Protein AF-A0A443NY91-F1 (afdb_monomer_lite)

Foldseek 3Di:
DVVVVVVVVVVVVLCVVQVPVLVVLVVVLVVLVVVLVVLVVVLVVLVVCLVDLVSLQVVPVVVVVVVVVVVVVVVVPPPPDDDDDDDDDDDDDDDDPPPPPPPVPPDPDPSVVVSVVSVVVSVVSVVVSVVSVVVSVVSVVVSVVSVVVSVVVVVVVVVVVVVVVVVVVVVVVVVVVVVVVPPPDPDCVVVPDPPPVVVVVVVPDDDDDDDDDDDDDDDDDDDDVVPPVVVVVVVVVPDDDDDDD

Organism: NCBI:txid337451

Radius of gyration: 59.39 Å; chains: 1; bounding box: 150×58×152 Å

Secondary structure (DSSP, 8-state):
--HHHHHHHHHHHHHHHHHHHHHHHHHHHHHHHHHHHHHHHHHHHHHHHHH-HHHHHHT-HHHHHHHHHHHHHTTSSS----------------S-TT-SSS--TT----HHHHHHHHHHHHHHHHHHHHHHHHHHHHHHHHHHHHHHHHHHHHHHHHHHHHHHHHHHHHHHHHHHHHHHHHS----GGGSS-TTTHHHHHHHT-PPP---------------SSHHHHHHHHHHSSS-------

Structure (mmCIF, N/CA/C/O backbone):
data_AF-A0A443NY91-F1
#
_entry.id   AF-A0A443NY91-F1
#
loop_
_atom_site.group_PDB
_atom_site.id
_atom_site.type_symbol
_atom_site.label_atom_id
_atom_site.label_alt_id
_atom_site.label_comp_id
_atom_site.label_asym_id
_atom_site.label_entity_id
_atom_site.label_seq_id
_atom_site.pdbx_PDB_ins_code
_atom_site.Cartn_x
_atom_site.Cartn_y
_atom_site.Cartn_z
_atom_site.occupancy
_atom_site.B_iso_or_equiv
_atom_site.auth_seq_id
_atom_site.auth_comp_id
_atom_site.auth_asym_id
_atom_site.auth_atom_id
_atom_site.pdbx_PDB_model_num
ATOM 1 N N . MET A 1 1 ? 21.504 -18.333 -32.142 1.00 53.34 1 MET A N 1
ATOM 2 C CA . MET A 1 1 ? 21.422 -19.423 -31.142 1.00 53.34 1 MET A CA 1
ATOM 3 C C . MET A 1 1 ? 21.794 -18.912 -29.752 1.00 53.34 1 MET A C 1
ATOM 5 O O . MET A 1 1 ? 20.983 -19.121 -28.871 1.00 53.34 1 MET A O 1
ATOM 9 N N . LEU A 1 2 ? 22.877 -18.135 -29.569 1.00 52.06 2 LEU A N 1
ATOM 10 C CA . LEU A 1 2 ? 23.177 -17.498 -28.270 1.00 52.06 2 LEU A CA 1
ATOM 11 C C . LEU A 1 2 ? 22.168 -16.417 -27.831 1.00 52.06 2 LEU A C 1
ATOM 13 O O . LEU A 1 2 ? 21.827 -16.365 -26.659 1.00 52.06 2 LEU A O 1
ATOM 17 N N . GLU A 1 3 ? 21.651 -15.581 -28.739 1.00 57.94 3 GLU A N 1
ATOM 18 C CA . GLU A 1 3 ? 20.703 -14.509 -28.365 1.00 57.94 3 GLU A CA 1
ATOM 19 C C . GLU A 1 3 ? 19.427 -15.042 -27.698 1.00 57.94 3 GLU A C 1
ATOM 21 O O . GLU A 1 3 ? 18.981 -14.499 -26.695 1.00 57.94 3 GLU A O 1
ATOM 26 N N . LYS A 1 4 ? 18.871 -16.157 -28.193 1.00 62.31 4 LYS A N 1
ATOM 27 C CA . LYS A 1 4 ? 17.652 -16.762 -27.628 1.00 62.31 4 LYS A CA 1
ATOM 28 C C . LYS A 1 4 ? 17.835 -17.335 -26.219 1.00 62.31 4 LYS A C 1
ATOM 30 O O . LYS A 1 4 ? 16.835 -17.558 -25.551 1.00 62.31 4 LYS A O 1
ATOM 35 N N . GLU A 1 5 ? 19.070 -17.570 -25.789 1.00 61.75 5 GLU A N 1
ATOM 36 C CA . GLU A 1 5 ? 19.406 -18.132 -24.476 1.00 61.75 5 GLU A CA 1
ATOM 37 C C . GLU A 1 5 ? 19.977 -17.055 -23.533 1.00 61.75 5 GLU A C 1
ATOM 39 O O . GLU A 1 5 ? 19.765 -17.100 -22.325 1.00 61.75 5 GLU A O 1
ATOM 44 N N . ALA A 1 6 ? 20.611 -16.018 -24.091 1.00 66.88 6 ALA A N 1
ATOM 45 C CA . ALA A 1 6 ? 21.162 -14.893 -23.345 1.00 66.88 6 ALA A CA 1
ATOM 46 C C . ALA A 1 6 ? 20.083 -13.939 -22.810 1.00 66.88 6 ALA A C 1
ATOM 48 O O . ALA A 1 6 ? 20.155 -13.552 -21.648 1.00 66.88 6 ALA A O 1
ATOM 49 N N . TYR A 1 7 ? 19.071 -13.584 -23.614 1.00 66.69 7 TYR A N 1
ATOM 50 C CA . TYR A 1 7 ? 17.982 -12.705 -23.164 1.00 66.69 7 TYR A CA 1
ATOM 51 C C . TYR A 1 7 ? 17.184 -13.261 -21.970 1.00 66.69 7 TYR A C 1
ATOM 53 O O . TYR A 1 7 ? 17.024 -12.519 -21.002 1.00 66.69 7 TYR A O 1
ATOM 61 N N . PRO A 1 8 ? 16.738 -14.535 -21.956 1.00 77.00 8 PRO A N 1
ATOM 62 C CA . PRO A 1 8 ? 16.026 -15.075 -20.797 1.00 77.00 8 PRO A CA 1
ATOM 63 C C . PRO A 1 8 ? 16.921 -15.215 -19.558 1.00 77.00 8 PRO A C 1
ATOM 65 O O . PRO A 1 8 ? 16.453 -14.967 -18.453 1.00 77.00 8 PRO A O 1
ATOM 68 N N . ALA A 1 9 ? 18.211 -15.537 -19.712 1.00 68.38 9 ALA A N 1
ATOM 69 C CA . ALA A 1 9 ? 19.138 -15.610 -18.580 1.00 68.38 9 ALA A CA 1
ATOM 70 C C . ALA A 1 9 ? 19.422 -14.228 -17.957 1.00 68.38 9 ALA A C 1
ATOM 72 O O . ALA A 1 9 ? 19.545 -14.107 -16.736 1.00 68.38 9 ALA A O 1
ATOM 73 N N . LEU A 1 10 ? 19.504 -13.177 -18.785 1.00 65.19 10 LEU A N 1
ATOM 74 C CA . LEU A 1 10 ? 19.662 -11.797 -18.321 1.00 65.19 10 LEU A CA 1
ATOM 75 C C . LEU A 1 10 ? 18.406 -11.309 -17.592 1.00 65.19 10 LEU A C 1
ATOM 77 O O . LEU A 1 10 ? 18.517 -10.677 -16.544 1.00 65.19 10 LEU A O 1
ATOM 81 N N . ASP A 1 11 ? 17.227 -11.635 -18.117 1.00 68.69 11 ASP A N 1
ATOM 82 C CA . ASP A 1 11 ? 15.935 -11.261 -17.535 1.00 68.69 11 ASP A CA 1
ATOM 83 C C . ASP A 1 11 ? 15.674 -11.995 -16.204 1.00 68.69 11 ASP A C 1
ATOM 85 O O . ASP A 1 11 ? 15.271 -11.407 -15.197 1.00 68.69 11 ASP A O 1
ATOM 89 N N . GLU A 1 12 ? 16.035 -13.278 -16.133 1.00 67.25 12 GLU A N 1
ATOM 90 C CA . GLU A 1 12 ? 15.947 -14.084 -14.915 1.00 67.25 12 GLU A CA 1
ATOM 91 C C . GLU A 1 12 ? 16.895 -13.579 -13.813 1.00 67.25 12 GLU A C 1
ATOM 93 O O . GLU A 1 12 ? 16.504 -13.492 -12.648 1.00 67.25 12 GLU A O 1
ATOM 98 N N . LEU A 1 13 ? 18.126 -13.195 -14.160 1.00 60.72 13 LEU A N 1
ATOM 99 C CA . LEU A 1 13 ? 19.070 -12.619 -13.200 1.00 60.72 13 LEU A CA 1
ATOM 100 C C . LEU A 1 13 ? 18.617 -11.228 -12.725 1.00 60.72 13 LEU A C 1
ATOM 102 O O . LEU A 1 13 ? 18.715 -10.913 -11.537 1.00 60.72 13 LEU A O 1
ATOM 106 N N . THR A 1 14 ? 18.071 -10.427 -13.641 1.00 65.50 14 THR A N 1
ATOM 107 C CA . THR A 1 14 ? 17.569 -9.076 -13.358 1.00 65.50 14 THR A CA 1
ATOM 108 C C . THR A 1 14 ? 16.339 -9.108 -12.450 1.00 65.50 14 THR A C 1
ATOM 110 O O . THR A 1 14 ? 16.266 -8.340 -11.490 1.00 65.50 14 THR A O 1
ATOM 113 N N . SER A 1 15 ? 15.411 -10.042 -12.670 1.00 63.56 15 SER A N 1
ATOM 114 C CA . SER A 1 15 ? 14.243 -10.217 -11.795 1.00 63.56 15 SER A CA 1
ATOM 115 C C . SER A 1 15 ? 14.610 -10.801 -10.423 1.00 63.56 15 SER A C 1
ATOM 117 O O . SER A 1 15 ? 14.081 -10.366 -9.397 1.00 63.56 15 SER A O 1
ATOM 119 N N . LYS A 1 16 ? 15.565 -11.737 -10.344 1.00 60.16 16 LYS A N 1
ATOM 120 C CA . LYS A 1 16 ? 15.967 -12.360 -9.068 1.00 60.16 16 LYS A CA 1
ATOM 121 C C . LYS A 1 16 ? 16.708 -11.409 -8.128 1.00 60.16 16 LYS A C 1
ATOM 123 O O . LYS A 1 16 ? 16.574 -11.542 -6.914 1.00 60.16 16 LYS A O 1
ATOM 128 N N . ILE A 1 17 ? 17.472 -10.450 -8.655 1.00 62.12 17 ILE A N 1
ATOM 129 C CA . ILE A 1 17 ? 18.242 -9.505 -7.828 1.00 62.12 17 ILE A CA 1
ATOM 130 C C . ILE A 1 17 ? 17.339 -8.462 -7.146 1.00 62.12 17 ILE A C 1
ATOM 132 O O . ILE A 1 17 ? 17.667 -8.015 -6.046 1.00 62.12 17 ILE A O 1
ATOM 136 N N . SER A 1 18 ? 16.190 -8.101 -7.729 1.00 63.31 18 SER A N 1
ATOM 137 C CA . SER A 1 18 ? 15.330 -7.044 -7.169 1.00 63.31 18 SER A CA 1
ATOM 138 C C . SER A 1 18 ? 14.075 -7.520 -6.432 1.00 63.31 18 SER A C 1
ATOM 140 O O . SER A 1 18 ? 13.553 -6.798 -5.580 1.00 63.31 18 SER A O 1
ATOM 142 N N . THR A 1 19 ? 13.601 -8.738 -6.697 1.00 70.62 19 THR A N 1
ATOM 143 C CA . THR A 1 19 ? 12.345 -9.256 -6.124 1.00 70.62 19 THR A CA 1
ATOM 144 C C . THR A 1 19 ? 12.427 -9.548 -4.629 1.00 70.62 19 THR A C 1
ATOM 146 O O . THR A 1 19 ? 11.417 -9.454 -3.948 1.00 70.62 19 THR A O 1
ATOM 149 N N . LEU A 1 20 ? 13.603 -9.847 -4.070 1.00 74.38 20 LEU A N 1
ATOM 150 C CA . LEU A 1 20 ? 13.717 -10.256 -2.663 1.00 74.38 20 LEU A CA 1
ATOM 151 C C . LEU A 1 20 ? 13.379 -9.130 -1.672 1.00 74.38 20 LEU A C 1
ATOM 153 O O . LEU A 1 20 ? 12.696 -9.363 -0.675 1.00 74.38 20 LEU A O 1
ATOM 157 N N . ASN A 1 21 ? 13.851 -7.907 -1.929 1.00 75.00 21 ASN A N 1
ATOM 158 C CA . ASN A 1 21 ? 13.539 -6.760 -1.071 1.00 75.00 21 ASN A CA 1
ATOM 159 C C . ASN A 1 21 ? 12.102 -6.280 -1.289 1.00 75.00 21 ASN A C 1
ATOM 161 O O . ASN A 1 21 ? 11.422 -5.953 -0.319 1.00 75.00 21 ASN A O 1
ATOM 165 N N . LEU A 1 22 ? 11.622 -6.318 -2.534 1.00 79.69 22 LEU A N 1
ATOM 166 C CA . LEU A 1 22 ? 10.236 -6.002 -2.865 1.00 79.69 22 LEU A CA 1
ATOM 167 C C . LEU A 1 22 ? 9.261 -6.985 -2.202 1.00 79.69 22 LEU A C 1
ATOM 169 O O . LEU A 1 22 ? 8.262 -6.571 -1.624 1.00 79.69 22 LEU A O 1
ATOM 173 N N . GLU A 1 23 ? 9.584 -8.277 -2.201 1.00 84.94 23 GLU A N 1
ATOM 174 C CA . GLU A 1 23 ? 8.783 -9.312 -1.548 1.00 84.94 23 GLU A CA 1
ATOM 175 C C . GLU A 1 23 ? 8.722 -9.096 -0.034 1.00 84.94 23 GLU A C 1
ATOM 177 O O . GLU A 1 23 ? 7.653 -9.175 0.568 1.00 84.94 23 GLU A O 1
ATOM 182 N N . ARG A 1 24 ? 9.847 -8.729 0.594 1.00 84.12 24 ARG A N 1
ATOM 183 C CA . ARG A 1 24 ? 9.865 -8.355 2.018 1.00 84.12 24 ARG A CA 1
ATOM 184 C C . ARG A 1 24 ? 8.966 -7.153 2.303 1.00 84.12 24 ARG A C 1
ATOM 186 O O . ARG A 1 24 ? 8.218 -7.187 3.278 1.00 84.12 24 ARG A O 1
ATOM 193 N N . VAL A 1 25 ? 9.011 -6.116 1.465 1.00 86.50 25 VAL A N 1
ATOM 194 C CA . VAL A 1 25 ? 8.156 -4.924 1.605 1.00 86.50 25 VAL A CA 1
AT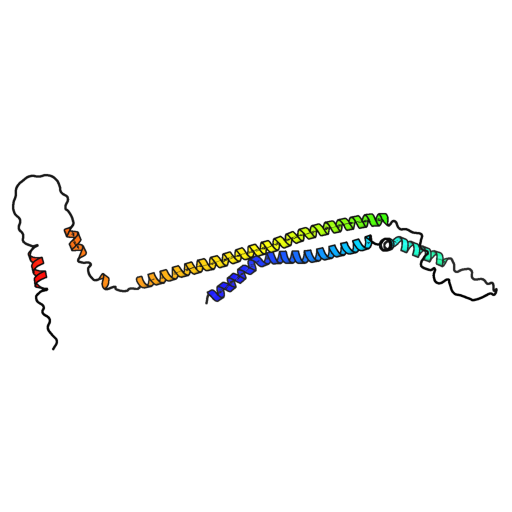OM 195 C C . VAL A 1 25 ? 6.680 -5.290 1.434 1.00 86.50 25 VAL A C 1
ATOM 197 O O . VAL A 1 25 ? 5.865 -4.936 2.285 1.00 86.50 25 VAL A O 1
ATOM 200 N N . ARG A 1 26 ? 6.333 -6.098 0.427 1.00 88.19 26 ARG A N 1
ATOM 201 C CA . ARG A 1 26 ? 4.965 -6.602 0.215 1.00 88.19 26 ARG A CA 1
ATOM 202 C C . ARG A 1 26 ? 4.466 -7.463 1.370 1.00 88.19 26 ARG A C 1
ATOM 204 O O . ARG A 1 26 ? 3.317 -7.327 1.794 1.00 88.19 26 ARG A O 1
ATOM 211 N N . GLN A 1 27 ? 5.326 -8.306 1.935 1.00 91.62 27 GLN A N 1
ATOM 212 C CA . GLN A 1 27 ? 4.993 -9.102 3.112 1.00 91.62 27 GLN A CA 1
ATOM 213 C C . GLN A 1 27 ? 4.728 -8.209 4.333 1.00 91.62 27 GLN A C 1
ATOM 215 O O . GLN A 1 27 ? 3.770 -8.442 5.075 1.00 91.62 27 GLN A O 1
ATOM 220 N N . ILE A 1 28 ? 5.543 -7.170 4.541 1.00 90.69 28 ILE A N 1
ATOM 221 C CA . ILE A 1 28 ? 5.332 -6.176 5.602 1.00 90.69 28 ILE A CA 1
ATOM 222 C C . ILE A 1 28 ? 4.009 -5.435 5.382 1.00 90.69 28 ILE A C 1
ATOM 224 O O . ILE A 1 28 ? 3.212 -5.356 6.314 1.00 90.69 28 ILE A O 1
ATOM 228 N N . LYS A 1 29 ? 3.730 -4.978 4.157 1.00 91.69 29 LYS A N 1
ATOM 229 C CA . LYS A 1 29 ? 2.475 -4.316 3.770 1.00 91.69 29 LYS A CA 1
ATOM 230 C C . LYS A 1 29 ? 1.252 -5.180 4.066 1.00 91.69 29 LYS A C 1
ATOM 232 O O . LYS A 1 29 ? 0.329 -4.729 4.737 1.00 91.69 29 LYS A O 1
ATOM 237 N N . SER A 1 30 ? 1.262 -6.445 3.647 1.00 93.38 30 SER A N 1
ATOM 238 C CA . SER A 1 30 ? 0.164 -7.388 3.907 1.00 93.38 30 SER A CA 1
ATOM 239 C C . SER A 1 30 ? -0.094 -7.576 5.410 1.00 93.38 30 SER A C 1
ATOM 241 O O . SER A 1 30 ? -1.236 -7.499 5.883 1.00 93.38 30 SER A O 1
ATOM 243 N N . ARG A 1 31 ? 0.979 -7.743 6.195 1.00 94.56 31 ARG A N 1
ATOM 244 C CA . ARG A 1 31 ? 0.885 -7.838 7.659 1.00 94.56 31 ARG A CA 1
ATOM 245 C C . ARG A 1 31 ? 0.349 -6.548 8.275 1.00 94.56 31 ARG A C 1
ATOM 247 O O . ARG A 1 31 ? -0.482 -6.617 9.177 1.00 94.56 31 ARG A O 1
ATOM 254 N N . LEU A 1 32 ? 0.795 -5.396 7.786 1.00 93.31 32 LEU A N 1
ATOM 255 C CA . LEU A 1 32 ? 0.366 -4.087 8.261 1.00 93.31 32 LEU A CA 1
ATOM 256 C C . LEU A 1 32 ? -1.122 -3.845 7.994 1.00 93.31 32 LEU A C 1
ATOM 258 O O . LEU A 1 32 ? -1.833 -3.437 8.906 1.00 93.31 32 LEU A O 1
ATOM 262 N N . VAL A 1 33 ? -1.612 -4.178 6.797 1.00 93.44 33 VAL A N 1
ATOM 263 C CA . VAL A 1 33 ? -3.042 -4.107 6.451 1.00 93.44 33 VAL A CA 1
ATOM 264 C C . VAL A 1 33 ? -3.870 -4.996 7.378 1.00 93.44 33 VAL A C 1
ATOM 266 O O . VAL A 1 33 ? -4.883 -4.555 7.918 1.00 93.44 33 VAL A O 1
ATOM 269 N N . THR A 1 34 ? -3.407 -6.222 7.632 1.00 95.62 34 THR A N 1
ATOM 270 C CA . THR A 1 34 ? -4.090 -7.151 8.546 1.00 95.62 34 THR A CA 1
ATOM 271 C C . THR A 1 34 ? -4.164 -6.592 9.969 1.00 95.62 34 THR A C 1
ATOM 273 O O . THR A 1 34 ? -5.215 -6.642 10.606 1.00 95.62 34 THR A O 1
ATOM 276 N N . ILE A 1 35 ? -3.055 -6.055 10.486 1.00 94.31 35 ILE A N 1
ATOM 277 C CA . ILE A 1 35 ? -3.006 -5.470 11.832 1.00 94.31 35 ILE A CA 1
ATOM 278 C C . ILE A 1 35 ? -3.877 -4.214 11.903 1.00 94.31 35 ILE A C 1
ATOM 280 O O . ILE A 1 35 ? -4.667 -4.096 12.832 1.00 94.31 35 ILE A O 1
ATOM 284 N N . SER A 1 36 ? -3.793 -3.318 10.917 1.00 93.25 36 SER A N 1
ATOM 285 C CA . SER A 1 36 ? -4.600 -2.096 10.868 1.00 93.25 36 SER A CA 1
ATOM 286 C C . SER A 1 36 ? -6.091 -2.412 10.862 1.00 93.25 36 SER A C 1
ATOM 288 O O . SER A 1 36 ? -6.829 -1.805 11.627 1.00 93.25 36 SER A O 1
ATOM 290 N N . GLY A 1 37 ? -6.531 -3.409 10.085 1.00 94.50 37 GLY A N 1
ATOM 291 C CA . GLY A 1 37 ? -7.935 -3.829 10.075 1.00 94.50 37 GLY A CA 1
ATOM 292 C C . GLY A 1 37 ? -8.396 -4.397 11.420 1.00 94.50 37 GLY A C 1
ATOM 293 O O . GLY A 1 37 ? -9.496 -4.104 11.875 1.00 94.50 37 GLY A O 1
ATOM 294 N N . ARG A 1 38 ? -7.537 -5.159 12.110 1.00 96.12 38 ARG A N 1
ATOM 295 C CA . ARG A 1 38 ? -7.837 -5.660 13.462 1.00 96.12 38 ARG A CA 1
ATOM 296 C C . ARG A 1 38 ? -7.915 -4.536 14.494 1.00 96.12 38 ARG A C 1
ATOM 298 O O . ARG A 1 38 ? -8.808 -4.562 15.328 1.00 96.12 38 ARG A O 1
ATOM 305 N N . VAL A 1 39 ? -6.999 -3.570 14.440 1.00 95.69 39 VAL A N 1
ATOM 306 C CA . VAL A 1 39 ? -6.994 -2.400 15.336 1.00 95.69 39 VAL A CA 1
ATOM 307 C C . VAL A 1 39 ? -8.209 -1.515 15.076 1.00 95.69 39 VAL A C 1
ATOM 309 O O . VAL A 1 39 ? -8.812 -1.033 16.025 1.00 95.69 39 VAL A O 1
ATOM 312 N N . GLN A 1 40 ? -8.605 -1.353 13.814 1.00 95.12 40 GLN A N 1
ATOM 313 C CA . GLN A 1 40 ? -9.815 -0.626 13.448 1.00 95.12 40 GLN A CA 1
ATOM 314 C C . GLN A 1 40 ? -11.061 -1.307 14.007 1.00 95.12 40 GLN A C 1
ATOM 316 O O . GLN A 1 40 ? -11.838 -0.647 14.677 1.00 95.12 40 GLN A O 1
ATOM 321 N N . LYS A 1 41 ? -11.174 -2.635 13.875 1.00 96.25 41 LYS A N 1
ATOM 322 C CA . LYS A 1 41 ? -12.266 -3.372 14.515 1.00 96.25 41 LYS A CA 1
ATOM 323 C C . LYS A 1 41 ? -12.287 -3.169 16.033 1.00 96.25 41 LYS A C 1
ATOM 325 O O . LYS A 1 41 ? -13.341 -2.930 16.590 1.00 96.25 41 LYS A O 1
ATOM 330 N N . VAL A 1 42 ? -11.135 -3.234 16.707 1.00 95.81 42 VAL A N 1
ATOM 331 C CA . VAL A 1 42 ? -11.064 -2.959 18.156 1.00 95.81 42 VAL A CA 1
ATOM 332 C C . VAL A 1 42 ? -11.534 -1.539 18.479 1.00 95.81 42 VAL A C 1
ATOM 334 O O . VAL A 1 42 ? -12.212 -1.351 19.480 1.00 95.81 42 VAL A O 1
ATOM 337 N N . ARG A 1 43 ? -11.201 -0.553 17.636 1.00 95.44 43 ARG A N 1
ATOM 338 C CA . ARG A 1 43 ? -11.690 0.822 17.784 1.00 95.44 43 ARG A CA 1
ATOM 339 C C . ARG A 1 43 ? -13.210 0.890 17.658 1.00 95.44 43 ARG A C 1
ATOM 341 O O . ARG A 1 43 ? -13.829 1.514 18.500 1.00 95.44 43 ARG A O 1
ATOM 348 N N . ASP A 1 44 ? -13.774 0.249 16.638 1.00 95.44 44 ASP A N 1
ATOM 349 C CA . ASP A 1 44 ? -15.211 0.279 16.354 1.00 95.44 44 ASP A CA 1
ATOM 350 C C . ASP A 1 44 ? -16.020 -0.409 17.476 1.00 95.44 44 ASP A C 1
ATOM 352 O O . ASP A 1 44 ? -17.074 0.076 17.867 1.00 95.44 44 ASP A O 1
ATOM 356 N N . GLU A 1 45 ? -15.509 -1.508 18.045 1.00 94.94 45 GLU A N 1
ATOM 357 C CA . GLU A 1 45 ? -16.139 -2.180 19.197 1.00 94.94 45 GLU A CA 1
ATOM 358 C C . GLU A 1 45 ? -16.029 -1.331 20.478 1.00 94.94 45 GLU A C 1
ATOM 360 O O . GLU A 1 45 ? -16.969 -1.282 21.263 1.00 94.94 45 GLU A O 1
ATOM 365 N N . LEU A 1 46 ? -14.901 -0.638 20.696 1.00 93.31 46 LEU A N 1
ATOM 366 C CA . LEU A 1 46 ? -14.757 0.306 21.814 1.00 93.31 46 LEU A CA 1
ATOM 367 C C . LEU A 1 46 ? -15.695 1.510 21.665 1.00 93.31 46 LEU A C 1
ATOM 369 O O . LEU A 1 46 ? -16.274 1.929 22.655 1.00 93.31 46 LEU A O 1
ATOM 373 N N . GLU A 1 47 ? -15.849 2.040 20.449 1.00 94.00 47 GLU A N 1
ATOM 374 C CA . GLU A 1 47 ? -16.792 3.120 20.121 1.00 94.00 47 GLU A CA 1
ATOM 375 C C . GLU A 1 47 ? -18.225 2.692 20.452 1.00 94.00 47 GLU A C 1
ATOM 377 O O . GLU A 1 47 ? -18.933 3.394 21.163 1.00 94.00 47 GLU A O 1
ATOM 382 N N . HIS A 1 48 ? -18.609 1.481 20.037 1.00 92.69 48 HIS A N 1
ATOM 383 C CA . HIS A 1 48 ? -19.936 0.946 20.321 1.00 92.69 48 HIS A CA 1
ATOM 384 C C . HIS A 1 48 ? -20.211 0.778 21.822 1.00 92.69 48 HIS A C 1
ATOM 386 O O . HIS A 1 48 ? -21.297 1.123 22.274 1.00 92.69 48 HIS A O 1
ATOM 392 N N . LEU A 1 49 ? -19.228 0.288 22.587 1.00 91.12 49 LEU A N 1
ATOM 393 C CA . LEU A 1 49 ? -19.342 0.146 24.043 1.00 91.12 49 LEU A CA 1
ATOM 394 C C . LEU A 1 49 ? -19.405 1.493 24.773 1.00 91.12 49 LEU A C 1
ATOM 396 O O . LEU A 1 49 ? -19.985 1.557 25.850 1.00 91.12 49 LEU A O 1
ATOM 400 N N . LEU A 1 50 ? -18.778 2.538 24.226 1.00 90.75 50 LEU A N 1
ATOM 401 C CA . LEU A 1 50 ? -18.778 3.879 24.816 1.00 90.75 50 LEU A CA 1
ATOM 402 C C . LEU A 1 50 ? -20.089 4.637 24.526 1.00 90.75 50 LEU A C 1
ATOM 404 O O . LEU A 1 50 ? -20.466 5.508 25.302 1.00 90.75 50 LEU A O 1
ATOM 408 N N . ASP A 1 51 ? -20.798 4.286 23.448 1.00 91.88 51 ASP A N 1
ATOM 409 C CA . ASP A 1 51 ? -22.073 4.905 23.053 1.00 91.88 51 ASP A CA 1
ATOM 410 C C . ASP A 1 51 ? -23.291 4.441 23.891 1.00 91.88 51 ASP A C 1
ATOM 412 O O . ASP A 1 51 ? -24.306 5.146 23.911 1.00 91.88 51 ASP A O 1
ATOM 416 N N . ASP A 1 52 ? -23.233 3.274 24.555 1.00 90.75 52 ASP A N 1
ATOM 417 C CA . ASP A 1 52 ? -24.361 2.697 25.312 1.00 90.75 52 ASP A CA 1
ATOM 418 C C . ASP A 1 52 ? -24.040 2.458 26.804 1.00 90.75 52 ASP A C 1
ATOM 420 O O . ASP A 1 52 ? -23.365 1.502 27.195 1.00 90.75 52 ASP A O 1
ATOM 424 N N . ASP A 1 53 ? -24.618 3.301 27.667 1.00 86.81 53 ASP A N 1
ATOM 425 C CA . ASP A 1 53 ? -24.539 3.185 29.130 1.00 86.81 53 ASP A CA 1
ATOM 426 C C . ASP A 1 53 ? -25.054 1.835 29.668 1.00 86.81 53 ASP A C 1
ATOM 428 O O . ASP A 1 53 ? -24.632 1.395 30.744 1.00 86.81 53 ASP A O 1
ATOM 432 N N . MET A 1 54 ? -25.980 1.175 28.960 1.00 85.88 54 MET A N 1
ATOM 433 C CA . MET A 1 54 ? -26.491 -0.143 29.341 1.00 85.88 54 MET A CA 1
ATOM 434 C C . MET A 1 54 ? -25.410 -1.211 29.171 1.00 85.88 54 MET A C 1
ATOM 436 O O . MET A 1 54 ? -25.155 -1.966 30.111 1.00 85.88 54 MET A O 1
ATOM 440 N N . ASP A 1 55 ? -24.726 -1.226 28.024 1.00 87.75 55 ASP A N 1
ATOM 441 C CA . ASP A 1 55 ? -23.615 -2.146 27.757 1.00 87.75 55 ASP A CA 1
ATOM 442 C C . ASP A 1 55 ? -22.458 -1.904 28.741 1.00 87.75 55 ASP A C 1
ATOM 444 O O . ASP A 1 55 ? -21.829 -2.852 29.228 1.00 87.75 55 ASP A O 1
ATOM 448 N N . MET A 1 56 ? -22.227 -0.643 29.132 1.00 88.25 56 MET A N 1
ATOM 449 C CA . MET A 1 56 ? -21.275 -0.307 30.194 1.00 88.25 56 MET A CA 1
ATOM 450 C C . MET A 1 56 ? -21.686 -0.860 31.563 1.00 88.25 56 MET A C 1
ATOM 452 O O . MET A 1 56 ? -20.849 -1.387 32.302 1.00 88.25 56 MET A O 1
ATOM 456 N N . ALA A 1 57 ? -22.971 -0.781 31.911 1.00 84.25 57 ALA A N 1
ATOM 457 C CA . ALA A 1 57 ? -23.484 -1.312 33.170 1.00 84.25 57 ALA A CA 1
ATOM 458 C C . ALA A 1 57 ? -23.410 -2.849 33.233 1.00 84.25 57 ALA A C 1
ATOM 460 O O . ALA A 1 57 ? -23.152 -3.411 34.302 1.00 84.25 57 ALA A O 1
ATOM 461 N N . GLU A 1 58 ? -23.578 -3.542 32.104 1.00 85.00 58 GLU A N 1
ATOM 462 C CA . GLU A 1 58 ? -23.502 -5.006 32.039 1.00 85.00 58 GLU A CA 1
ATOM 463 C C . GLU A 1 58 ? -22.104 -5.570 32.350 1.00 85.00 58 GLU A C 1
ATOM 465 O O . GLU A 1 58 ? -21.993 -6.715 32.807 1.00 85.00 58 GLU A O 1
ATOM 470 N N . MET A 1 59 ? -21.039 -4.772 32.195 1.00 82.12 59 MET A N 1
ATOM 471 C CA . MET A 1 59 ? -19.665 -5.172 32.531 1.00 82.12 59 MET A CA 1
ATOM 472 C C . MET A 1 59 ? -19.402 -5.316 34.042 1.00 82.12 59 MET A C 1
ATOM 474 O O . MET A 1 59 ? -18.407 -5.941 34.426 1.00 82.12 59 MET A O 1
ATOM 478 N N . TYR A 1 60 ? -20.287 -4.821 34.918 1.00 82.38 60 TYR A N 1
ATOM 479 C CA . TYR A 1 60 ? -20.170 -4.944 36.381 1.00 82.38 60 TYR A CA 1
ATOM 480 C C . TYR A 1 60 ? -20.579 -6.338 36.887 1.00 82.38 60 TYR A C 1
ATOM 482 O O . TYR A 1 60 ? -21.519 -6.539 37.658 1.00 82.38 60 TYR A O 1
ATOM 490 N N . LEU A 1 61 ? -19.821 -7.340 36.444 1.00 84.31 61 LEU A N 1
ATOM 491 C CA . LEU A 1 61 ? -20.053 -8.759 36.712 1.00 84.31 61 LEU A CA 1
ATOM 492 C C . LEU A 1 61 ? -19.864 -9.127 38.188 1.00 84.31 61 LEU A C 1
ATOM 494 O O . LEU A 1 61 ? -20.592 -9.978 38.692 1.00 84.31 61 LEU A O 1
ATOM 498 N N . THR A 1 62 ? -18.905 -8.501 38.879 1.00 85.06 62 THR A N 1
ATOM 499 C CA . THR A 1 62 ? -18.623 -8.764 40.302 1.00 85.06 62 THR A CA 1
ATOM 500 C C . THR A 1 62 ? -19.823 -8.418 41.177 1.00 85.06 62 THR A C 1
ATOM 502 O O . THR A 1 62 ? -20.217 -9.228 42.014 1.00 85.06 62 THR A O 1
ATOM 505 N N . ASP A 1 63 ? -20.445 -7.263 40.939 1.00 80.88 63 ASP A N 1
ATOM 506 C CA . ASP A 1 63 ? -21.615 -6.811 41.696 1.00 80.88 63 ASP A CA 1
ATOM 507 C C . ASP A 1 63 ? -22.842 -7.681 41.382 1.00 80.88 63 ASP A C 1
ATOM 509 O O . ASP A 1 63 ? -23.594 -8.059 42.282 1.00 80.88 63 ASP A O 1
ATOM 513 N N . LYS A 1 64 ? -22.991 -8.099 40.117 1.00 82.38 64 LYS A N 1
ATOM 514 C CA . LYS A 1 64 ? -24.042 -9.032 39.681 1.00 82.38 64 LYS A CA 1
ATOM 515 C C . LYS A 1 64 ? -23.894 -10.421 40.315 1.00 82.38 64 LYS A C 1
ATOM 517 O O . LYS A 1 64 ? -24.888 -11.031 40.702 1.00 82.38 64 LYS A O 1
ATOM 522 N N . LEU A 1 65 ? -22.663 -10.918 40.454 1.00 81.44 65 LEU A N 1
ATOM 523 C CA . LEU A 1 65 ? -22.355 -12.175 41.147 1.00 81.44 65 LEU A CA 1
ATOM 524 C C . LEU A 1 65 ? -22.589 -12.071 42.657 1.00 81.44 65 LEU A C 1
ATOM 526 O O . LEU A 1 65 ? -23.119 -13.007 43.253 1.00 81.44 65 LEU A O 1
ATOM 530 N N . ALA A 1 66 ? -22.218 -10.945 43.269 1.00 81.38 66 ALA A N 1
ATOM 531 C CA . ALA A 1 66 ? -22.447 -10.698 44.689 1.00 81.38 66 ALA A CA 1
ATOM 532 C C . ALA A 1 66 ? -23.949 -10.679 45.021 1.00 81.38 66 ALA A C 1
ATOM 534 O O . ALA A 1 66 ? -24.369 -11.344 45.967 1.00 81.38 66 ALA A O 1
ATOM 535 N N . GLN A 1 67 ? -24.765 -10.021 44.189 1.00 74.12 67 GLN A N 1
ATOM 536 C CA . GLN A 1 67 ? -26.227 -10.037 44.323 1.00 74.12 67 GLN A CA 1
ATOM 537 C C . GLN A 1 67 ? -26.813 -11.443 44.191 1.00 74.12 67 GLN A C 1
ATOM 539 O O . GLN A 1 67 ? -27.626 -11.847 45.018 1.00 74.12 67 GLN A O 1
ATOM 544 N N . GLN A 1 68 ? -26.374 -12.218 43.196 1.00 78.50 68 GLN A N 1
ATOM 545 C CA . GLN A 1 68 ? -26.843 -13.597 43.041 1.00 78.50 68 GLN A CA 1
ATOM 546 C C . GLN A 1 68 ? -26.504 -14.462 44.260 1.00 78.50 68 GLN A C 1
ATOM 548 O O . GLN A 1 68 ? -27.310 -15.300 44.659 1.00 78.50 68 GLN A O 1
ATOM 553 N N . LEU A 1 69 ? -25.341 -14.256 44.882 1.00 75.50 69 LEU A N 1
ATOM 554 C CA . LEU A 1 69 ? -24.941 -15.006 46.070 1.00 75.50 69 LEU A CA 1
ATOM 555 C C . LEU A 1 69 ? -25.807 -14.652 47.296 1.00 75.50 69 LEU A C 1
ATOM 557 O O . LEU A 1 69 ? -26.230 -15.557 48.016 1.00 75.50 69 LEU A O 1
ATOM 561 N N . GLU A 1 70 ? -26.129 -13.372 47.504 1.00 72.00 70 GLU A N 1
ATOM 562 C CA . GLU A 1 70 ? -27.035 -12.919 48.576 1.00 72.00 70 GLU A CA 1
ATOM 563 C C . GLU A 1 70 ? -28.489 -13.377 48.365 1.00 72.00 70 GLU A C 1
ATOM 565 O O . GLU A 1 70 ? -29.174 -13.762 49.317 1.00 72.00 70 GLU A O 1
ATOM 570 N N . GLU A 1 71 ? -28.965 -13.416 47.120 1.00 65.69 71 GLU A N 1
ATOM 571 C CA . GLU A 1 71 ? -30.288 -13.957 46.782 1.00 65.69 71 GLU A CA 1
ATOM 572 C C . GLU A 1 71 ? -30.368 -15.479 46.983 1.00 65.69 71 GLU A C 1
ATOM 574 O O . GLU A 1 71 ? -31.431 -16.001 47.320 1.00 65.69 71 GLU A O 1
ATOM 579 N N . THR A 1 72 ? -29.261 -16.212 46.813 1.00 63.44 72 THR A N 1
ATOM 580 C CA . THR A 1 72 ? -29.226 -17.658 47.098 1.00 63.44 72 THR A CA 1
ATOM 581 C C . THR A 1 72 ? -29.160 -17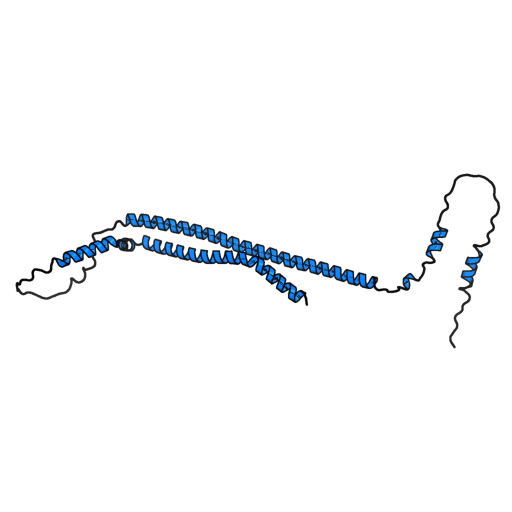.969 48.591 1.00 63.44 72 THR A C 1
ATOM 583 O O . THR A 1 72 ? -29.834 -18.895 49.032 1.00 63.44 72 THR A O 1
ATOM 586 N N . SER A 1 73 ? -28.428 -17.182 49.389 1.00 58.28 73 SER A N 1
ATOM 587 C CA . SER A 1 73 ? -28.311 -17.414 50.837 1.00 58.28 73 SER A CA 1
ATOM 588 C C . SER A 1 73 ? -29.576 -17.028 51.609 1.00 58.28 73 SER A C 1
ATOM 590 O O . SER A 1 73 ? -29.948 -17.703 52.564 1.00 58.28 73 SER A O 1
ATOM 592 N N . SER A 1 74 ? -30.288 -15.987 51.168 1.00 54.50 74 SER A N 1
ATOM 593 C CA . SER A 1 74 ? -31.566 -15.564 51.762 1.00 54.50 74 SER A CA 1
ATOM 594 C C . SER A 1 74 ? -32.739 -16.492 51.424 1.00 54.50 74 SER A C 1
ATOM 596 O O . SER A 1 74 ? -33.766 -16.473 52.104 1.00 54.50 74 SER A O 1
ATOM 598 N N . ARG A 1 75 ? -32.594 -17.337 50.398 1.00 53.94 75 ARG A N 1
ATOM 599 C CA . ARG A 1 75 ? -33.628 -18.275 49.951 1.00 53.94 75 ARG A CA 1
ATOM 600 C C . ARG A 1 75 ? -33.578 -19.631 50.665 1.00 53.94 75 ARG A C 1
ATOM 602 O O . ARG A 1 75 ? -34.595 -20.318 50.676 1.00 53.94 75 ARG A O 1
ATOM 609 N N . ASP A 1 76 ? -32.464 -19.967 51.318 1.00 51.12 76 ASP A N 1
ATOM 610 C CA . ASP A 1 76 ? -32.339 -21.160 52.172 1.00 51.12 76 ASP A CA 1
ATOM 611 C C . ASP A 1 76 ? -32.930 -20.963 53.590 1.00 51.12 76 ASP A C 1
ATOM 613 O O . ASP A 1 76 ? -33.174 -21.942 54.293 1.00 51.12 76 ASP A O 1
ATOM 617 N N . GLU A 1 77 ? -33.236 -19.727 54.019 1.00 51.12 77 GLU A N 1
ATOM 618 C CA . GLU A 1 77 ? -33.779 -19.444 55.366 1.00 51.12 77 GLU A CA 1
ATOM 619 C C . GLU A 1 77 ? -35.318 -19.311 55.440 1.00 51.12 77 GLU A C 1
ATOM 621 O O . GLU A 1 77 ? -35.864 -19.095 56.523 1.00 51.12 77 GLU A O 1
ATOM 626 N N . LEU A 1 78 ? -36.054 -19.468 54.329 1.00 50.00 78 LEU A N 1
ATOM 627 C CA . LEU A 1 78 ? -37.521 -19.289 54.298 1.00 50.00 78 LEU A CA 1
ATOM 628 C C . LEU A 1 78 ? -38.344 -20.577 54.101 1.00 50.00 78 LEU A C 1
ATOM 630 O O . LEU A 1 78 ? -39.560 -20.485 53.944 1.00 50.00 78 LEU A O 1
ATOM 634 N N . ASP A 1 79 ? -37.738 -21.767 54.177 1.00 47.88 79 ASP A N 1
ATOM 635 C CA . ASP A 1 79 ? -38.448 -23.057 54.047 1.00 47.88 79 ASP A CA 1
ATOM 636 C C . ASP A 1 79 ? -38.593 -23.818 55.380 1.00 47.88 79 ASP A C 1
ATOM 638 O O . ASP A 1 79 ? -38.287 -25.000 55.483 1.00 47.88 79 ASP A O 1
ATOM 642 N N . ASN A 1 80 ? -39.028 -23.138 56.446 1.00 49.94 80 ASN A N 1
ATOM 643 C CA . ASN A 1 80 ? -39.468 -23.796 57.684 1.00 49.94 80 ASN A CA 1
ATOM 644 C C . ASN A 1 80 ? -40.505 -22.943 58.423 1.00 49.94 80 ASN A C 1
ATOM 646 O O . ASN A 1 80 ? -40.200 -22.327 59.438 1.00 49.94 80 ASN A O 1
ATOM 650 N N . ASN A 1 81 ? -41.732 -22.892 57.903 1.00 44.53 81 ASN A N 1
ATOM 651 C CA . ASN A 1 81 ? -42.951 -22.722 58.707 1.00 44.53 81 ASN A CA 1
ATOM 652 C C . ASN A 1 81 ? -44.186 -23.035 57.851 1.00 44.53 81 ASN A C 1
ATOM 654 O O . ASN A 1 81 ? -44.979 -22.162 57.507 1.00 44.53 81 ASN A O 1
ATOM 658 N N . ALA A 1 82 ? -44.350 -24.314 57.512 1.00 46.31 82 ALA A N 1
ATOM 659 C CA . ALA A 1 82 ? -45.635 -24.852 57.092 1.00 46.31 82 ALA A CA 1
ATOM 660 C C . ALA A 1 82 ? -46.340 -25.443 58.325 1.00 46.31 82 ALA A C 1
ATOM 662 O O . ALA A 1 82 ? -46.089 -26.587 58.702 1.00 46.31 82 ALA A O 1
ATOM 663 N N . PHE A 1 83 ? -47.212 -24.654 58.960 1.00 38.22 83 PHE A N 1
ATOM 664 C CA . PHE A 1 83 ? -48.324 -25.197 59.739 1.00 38.22 83 PHE A CA 1
ATOM 665 C C . PHE A 1 83 ? -49.592 -24.360 59.518 1.00 38.22 83 PHE A C 1
ATOM 667 O O . PHE A 1 83 ? -49.620 -23.155 59.753 1.00 38.22 83 PHE A O 1
ATOM 674 N N . GLU A 1 84 ? -50.573 -25.082 58.987 1.00 46.66 84 GLU A N 1
ATOM 675 C CA . GLU A 1 84 ? -52.001 -24.877 58.726 1.00 46.66 84 GLU A CA 1
ATOM 676 C C . GLU A 1 84 ? -52.698 -23.598 59.213 1.00 46.66 84 GLU A C 1
ATOM 678 O O . GLU A 1 84 ? -52.656 -23.247 60.390 1.00 46.66 84 GLU A O 1
ATOM 683 N N . SER A 1 85 ? -53.516 -23.023 58.323 1.00 36.41 85 SER A N 1
ATOM 684 C CA . SER A 1 85 ? -54.907 -22.645 58.617 1.00 36.41 85 SER A CA 1
ATOM 685 C C . SER A 1 85 ? -55.687 -22.505 57.305 1.00 36.41 85 SER A C 1
ATOM 687 O O . SER A 1 85 ? -55.395 -21.623 56.499 1.00 36.41 85 SER A O 1
ATOM 689 N N . ASP A 1 86 ? -56.654 -23.402 57.110 1.00 52.47 86 ASP A N 1
ATOM 690 C CA . ASP A 1 86 ? -57.768 -23.266 56.168 1.00 52.47 86 ASP A CA 1
ATOM 691 C C . ASP A 1 86 ? -58.525 -21.956 56.432 1.00 52.47 86 ASP A C 1
ATOM 693 O O . ASP A 1 86 ? -58.972 -21.737 57.558 1.00 52.47 86 ASP A O 1
ATOM 697 N N . ASP A 1 87 ? -58.734 -21.129 55.404 1.00 42.41 87 ASP A N 1
ATOM 698 C CA . ASP A 1 87 ? -60.044 -20.506 55.180 1.00 42.41 87 ASP A CA 1
ATOM 699 C C . ASP A 1 87 ? -60.189 -20.017 53.729 1.00 42.41 87 ASP A C 1
ATOM 701 O O . ASP A 1 87 ? -59.257 -19.519 53.095 1.00 42.41 87 ASP A O 1
ATOM 705 N N . GLU A 1 88 ? -61.394 -20.204 53.212 1.00 48.19 88 GLU A N 1
ATOM 706 C CA . GLU A 1 88 ? -61.833 -20.029 51.834 1.00 48.19 88 GLU A CA 1
ATOM 707 C C . GLU A 1 88 ? -61.825 -18.553 51.390 1.00 48.19 88 GLU A C 1
ATOM 709 O O . GLU A 1 88 ? -62.365 -17.701 52.104 1.00 48.19 88 GLU A O 1
ATOM 714 N N . ARG A 1 89 ? -61.331 -18.256 50.167 1.00 43.41 89 ARG A N 1
ATOM 715 C CA . ARG A 1 89 ? -62.007 -17.382 49.170 1.00 43.41 89 ARG A CA 1
ATOM 716 C C . ARG A 1 89 ? -61.198 -17.100 47.891 1.00 43.41 89 ARG A C 1
ATOM 718 O O . ARG A 1 89 ? -60.071 -16.624 47.940 1.00 43.41 89 ARG A O 1
ATOM 725 N N . ASP A 1 90 ? -61.902 -17.311 46.778 1.00 42.88 90 ASP A N 1
ATOM 726 C CA . ASP A 1 90 ? -61.825 -16.680 45.452 1.00 42.88 90 ASP A CA 1
ATOM 727 C C . ASP A 1 90 ? -60.503 -16.703 44.659 1.00 42.88 90 ASP A C 1
ATOM 729 O O . ASP A 1 90 ? -59.665 -15.804 44.708 1.00 42.88 90 ASP A O 1
ATOM 733 N N . GLU A 1 91 ? -60.432 -17.704 43.778 1.00 51.06 91 GLU A N 1
ATOM 734 C CA . GLU A 1 91 ? -59.739 -17.650 42.490 1.00 51.06 91 GLU A CA 1
ATOM 735 C C . GLU A 1 91 ? -60.473 -16.694 41.532 1.00 51.06 91 GLU A C 1
ATOM 737 O O . GLU A 1 91 ? -61.536 -17.031 41.012 1.00 51.06 91 GLU A O 1
ATOM 742 N N . ASP A 1 92 ? -59.877 -15.539 41.224 1.00 44.72 92 ASP A N 1
ATOM 743 C CA . ASP A 1 92 ? -59.731 -15.173 39.812 1.00 44.72 92 ASP A CA 1
ATOM 744 C C . ASP A 1 92 ? -58.447 -14.364 39.575 1.00 44.72 92 ASP A C 1
ATOM 746 O O . ASP A 1 92 ? -58.223 -13.250 40.061 1.00 44.72 92 ASP A O 1
ATOM 750 N N . SER A 1 93 ? -57.574 -14.998 38.809 1.00 50.56 93 SER A N 1
ATOM 751 C CA . SER A 1 93 ? -56.219 -14.602 38.484 1.00 50.56 93 SER A CA 1
ATOM 752 C C . SER A 1 93 ? -56.179 -14.006 37.079 1.00 50.56 93 SER A C 1
ATOM 754 O O . SER A 1 93 ? -56.455 -14.722 36.122 1.00 50.56 93 SER A O 1
ATOM 756 N N . LYS A 1 94 ? -55.711 -12.755 36.917 1.00 55.94 94 LYS A N 1
ATOM 757 C CA . LYS A 1 94 ? -54.774 -12.333 35.837 1.00 55.94 94 LYS A CA 1
ATOM 758 C C . LYS A 1 94 ? -54.598 -10.817 35.767 1.00 55.94 94 LYS A C 1
ATOM 760 O O . LYS A 1 94 ? -55.295 -10.126 35.037 1.00 55.94 94 LYS A O 1
ATOM 765 N N . SER A 1 95 ? -53.574 -10.299 36.439 1.00 44.00 95 SER A N 1
ATOM 766 C CA . SER A 1 95 ? -52.792 -9.146 35.940 1.00 44.00 95 SER A CA 1
ATOM 767 C C . SER A 1 95 ? -51.576 -8.846 36.825 1.00 44.00 95 SER A C 1
ATOM 769 O O . SER A 1 95 ? -51.313 -7.703 37.178 1.00 44.00 95 SER A O 1
ATOM 771 N N . LYS A 1 96 ? -50.792 -9.862 37.207 1.00 48.03 96 LYS A N 1
ATOM 772 C CA . LYS A 1 96 ? -49.516 -9.625 37.915 1.00 48.03 96 LYS A CA 1
ATOM 773 C C . LYS A 1 96 ? -48.291 -10.298 37.294 1.00 48.03 96 LYS A C 1
ATOM 775 O O . LYS A 1 96 ? -47.209 -10.203 37.849 1.00 48.03 96 LYS A O 1
ATOM 780 N N . ALA A 1 97 ? -48.406 -10.856 36.088 1.00 43.97 97 ALA A N 1
ATOM 781 C CA . ALA A 1 97 ? -47.269 -11.415 35.343 1.00 43.97 97 ALA A CA 1
ATOM 782 C C . ALA A 1 97 ? -46.563 -10.387 34.430 1.00 43.97 97 ALA A C 1
ATOM 784 O O . ALA A 1 97 ? -46.127 -10.720 33.333 1.00 43.97 97 ALA A O 1
ATOM 785 N N . ARG A 1 98 ? -46.498 -9.110 34.833 1.00 41.78 98 ARG A N 1
ATOM 786 C CA . ARG A 1 98 ? -45.807 -8.050 34.066 1.00 41.78 98 ARG A CA 1
ATOM 787 C C . ARG A 1 98 ? -44.863 -7.178 34.896 1.00 41.78 98 ARG A C 1
ATOM 789 O O . ARG A 1 98 ? -44.461 -6.119 34.439 1.00 41.78 98 ARG A O 1
ATOM 796 N N . ARG A 1 99 ? -44.498 -7.602 36.107 1.00 45.84 99 ARG A N 1
ATOM 797 C CA . ARG A 1 99 ? -43.580 -6.848 36.981 1.00 45.84 99 ARG A CA 1
ATOM 798 C C . ARG A 1 99 ? -42.407 -7.686 37.472 1.00 45.84 99 ARG A C 1
ATOM 800 O O . ARG A 1 99 ? -42.042 -7.632 38.638 1.00 45.84 99 ARG A O 1
ATOM 807 N N . SER A 1 100 ? -41.808 -8.455 36.575 1.00 45.56 100 SER A N 1
ATOM 808 C CA . SER A 1 100 ? -40.612 -9.230 36.905 1.00 45.56 100 SER A CA 1
ATOM 809 C C . SER A 1 100 ? -39.537 -9.033 35.850 1.00 45.56 100 SER A C 1
ATOM 811 O O . SER A 1 100 ? -39.066 -10.003 35.289 1.00 45.56 100 SER A O 1
ATOM 813 N N . TYR A 1 101 ? -39.206 -7.773 35.561 1.00 47.59 101 TYR A N 1
ATOM 814 C CA . TYR A 1 101 ? -37.888 -7.364 35.049 1.00 47.59 101 TYR A CA 1
ATOM 815 C C . TYR A 1 101 ? -37.499 -5.940 35.485 1.00 47.59 101 TYR A C 1
ATOM 817 O O . TYR A 1 101 ? -36.502 -5.407 35.022 1.00 47.59 101 TYR A O 1
ATOM 825 N N . GLU A 1 102 ? -38.250 -5.312 36.397 1.00 43.28 102 GLU A N 1
ATOM 826 C CA . GLU A 1 102 ? -38.073 -3.887 36.712 1.00 43.28 102 GLU A CA 1
ATOM 827 C C . GLU A 1 102 ? -37.958 -3.646 38.217 1.00 43.28 102 GLU A C 1
ATOM 829 O O . GLU A 1 102 ? -38.629 -2.798 38.796 1.00 43.28 102 GLU A O 1
ATOM 834 N N . SER A 1 103 ? -37.132 -4.460 38.877 1.00 46.47 103 SER A N 1
ATOM 835 C CA . SER A 1 103 ? -36.753 -4.218 40.269 1.00 46.47 103 SER A CA 1
ATOM 836 C C . SER A 1 103 ? -35.374 -4.793 40.608 1.00 46.47 103 SER A C 1
ATOM 838 O O . SER A 1 103 ? -35.225 -5.513 41.585 1.00 46.47 103 SER A O 1
ATOM 840 N N . SER A 1 104 ? -34.359 -4.437 39.819 1.00 50.69 104 SER A N 1
ATOM 841 C CA . SER A 1 104 ? -32.964 -4.305 40.287 1.00 50.69 104 SER A CA 1
ATOM 842 C C . SER A 1 104 ? -32.469 -2.852 40.140 1.00 50.69 104 SER A C 1
ATOM 844 O O . SER A 1 104 ? -31.276 -2.569 40.062 1.00 50.69 104 SER A O 1
ATOM 846 N N . SER A 1 105 ? -33.413 -1.901 40.117 1.00 53.03 105 SER A N 1
ATOM 847 C CA . SER A 1 105 ? -33.193 -0.450 40.080 1.00 53.03 105 SER A CA 1
ATOM 848 C C . SER A 1 105 ? -32.665 0.060 41.429 1.00 53.03 105 SER A C 1
ATOM 850 O O . SER A 1 105 ? -33.389 0.689 42.204 1.00 53.03 105 SER A O 1
ATOM 852 N N . GLY A 1 106 ? -31.398 -0.203 41.725 1.00 46.53 106 GLY A N 1
ATOM 853 C CA . GLY A 1 106 ? -30.759 0.347 42.923 1.00 46.53 106 GLY A CA 1
ATOM 854 C C . GLY A 1 106 ? -29.250 0.499 42.833 1.00 46.53 106 GLY A C 1
ATOM 855 O O . GLY A 1 106 ? -28.695 1.362 43.507 1.00 46.53 106 GLY A O 1
ATOM 856 N N . PHE A 1 107 ? -28.587 -0.274 41.976 1.00 50.78 107 PHE A N 1
ATOM 857 C CA . PHE A 1 107 ? -27.151 -0.161 41.788 1.00 50.78 107 PHE A CA 1
ATOM 858 C C . PHE A 1 107 ? -26.893 0.542 40.458 1.00 50.78 107 PHE A C 1
ATOM 860 O O . PHE A 1 107 ? -27.025 -0.063 39.400 1.00 50.78 107 PHE A O 1
ATOM 867 N N . LYS A 1 108 ? -26.594 1.844 40.506 1.00 59.16 108 LYS A N 1
ATOM 868 C CA . LYS A 1 108 ? -25.864 2.485 39.413 1.00 59.16 108 LYS A CA 1
ATOM 869 C C . LYS A 1 108 ? -24.403 2.134 39.658 1.00 59.16 108 LYS A C 1
ATOM 871 O O . LYS A 1 108 ? -23.841 2.682 40.608 1.00 59.16 108 LYS A O 1
ATOM 876 N N . PRO A 1 109 ? -23.812 1.194 38.907 1.00 64.56 109 PRO A N 1
ATOM 877 C CA . PRO A 1 109 ? -22.380 0.992 39.009 1.00 64.56 109 PRO A CA 1
ATOM 878 C C . PRO A 1 109 ? -21.651 2.305 38.677 1.00 64.56 109 PRO A C 1
ATOM 880 O O . PRO A 1 109 ? -22.244 3.217 38.097 1.00 64.56 109 PRO A O 1
ATOM 883 N N . ASN A 1 110 ? -20.385 2.436 39.080 1.00 76.00 110 ASN A N 1
ATOM 884 C CA . ASN A 1 110 ? -19.585 3.650 38.855 1.00 76.00 110 ASN A CA 1
ATOM 885 C C . ASN A 1 110 ? -19.185 3.804 37.373 1.00 76.00 110 ASN A C 1
ATOM 887 O O . ASN A 1 110 ? -17.999 3.793 37.051 1.00 76.00 110 ASN A O 1
ATOM 891 N N . ILE A 1 111 ? -20.176 3.931 36.485 1.00 82.38 111 ILE A N 1
ATOM 892 C CA . ILE A 1 111 ? -20.035 3.973 35.021 1.00 82.38 111 ILE A CA 1
ATOM 893 C C . ILE A 1 111 ? -19.052 5.072 34.602 1.00 82.38 111 ILE A C 1
ATOM 895 O O . ILE A 1 111 ? -18.240 4.846 33.720 1.00 82.38 111 ILE A O 1
ATOM 899 N N . GLU A 1 112 ? -19.028 6.202 35.310 1.00 86.06 112 GLU A N 1
ATOM 900 C CA . GLU A 1 112 ? -18.129 7.332 35.034 1.00 86.06 112 GLU A CA 1
ATOM 901 C C . GLU A 1 112 ? -16.632 6.970 35.149 1.00 86.06 112 GLU A C 1
ATOM 903 O O . GLU A 1 112 ? -15.809 7.436 34.362 1.00 86.06 112 GLU A O 1
ATOM 908 N N . GLU A 1 113 ? -16.244 6.104 36.094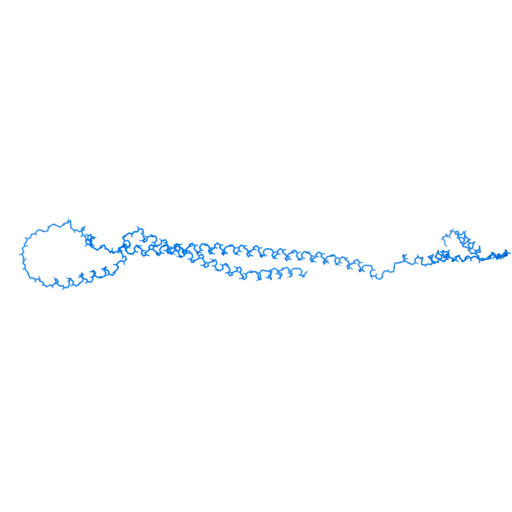 1.00 85.94 113 GLU A N 1
ATOM 909 C CA . GLU A 1 113 ? -14.847 5.650 36.201 1.00 85.94 113 GLU A CA 1
ATOM 910 C C . GLU A 1 113 ? -14.471 4.721 35.037 1.00 85.94 113 GLU A C 1
ATOM 912 O O . GLU A 1 113 ? -13.362 4.804 34.499 1.00 85.94 113 GLU A O 1
ATOM 917 N N . LEU A 1 114 ? -15.407 3.858 34.630 1.00 88.12 114 LEU A N 1
ATOM 918 C CA . LEU A 1 114 ? -15.235 2.955 33.497 1.00 88.12 114 LEU A CA 1
ATOM 919 C C . LEU A 1 114 ? -15.175 3.721 32.170 1.00 88.12 114 LEU A C 1
ATOM 921 O O . LEU A 1 114 ? -14.298 3.438 31.359 1.00 88.12 114 LEU A O 1
ATOM 925 N N . GLU A 1 115 ? -16.041 4.716 31.986 1.00 90.69 115 GLU A N 1
ATOM 926 C CA . GLU A 1 115 ? -16.078 5.609 30.826 1.00 90.69 115 GLU A CA 1
ATOM 927 C C . GLU A 1 115 ? -14.743 6.344 30.662 1.00 90.69 115 GLU A C 1
ATOM 929 O O . GLU A 1 115 ? -14.128 6.268 29.601 1.00 90.69 115 GLU A O 1
ATOM 934 N N . MET A 1 116 ? -14.204 6.954 31.728 1.00 92.81 116 MET A N 1
ATOM 935 C CA . MET A 1 116 ? -12.886 7.607 31.676 1.00 92.81 116 MET A CA 1
ATOM 936 C C . MET A 1 116 ? -11.761 6.650 31.252 1.00 92.81 116 MET A C 1
ATOM 938 O O . MET A 1 116 ? -10.847 7.042 30.519 1.00 92.81 116 MET A O 1
ATOM 942 N N . LEU A 1 117 ? -11.796 5.398 31.722 1.00 92.00 117 LEU A N 1
ATOM 943 C CA . LEU A 1 117 ? -10.811 4.389 31.340 1.00 92.00 117 LEU A CA 1
ATOM 944 C C . LEU A 1 117 ? -10.975 3.979 29.871 1.00 92.00 117 LEU A C 1
ATOM 946 O O . LEU A 1 117 ? -9.981 3.891 29.143 1.00 92.00 117 LEU A O 1
ATOM 950 N N . LEU A 1 118 ? -12.210 3.721 29.440 1.00 91.88 118 LEU A N 1
ATOM 951 C CA . LEU A 1 118 ? -12.529 3.281 28.085 1.00 91.88 118 LEU A CA 1
ATOM 952 C C . LEU A 1 118 ? -12.211 4.387 27.069 1.00 91.88 118 LEU A C 1
ATOM 954 O O . LEU A 1 118 ? -11.569 4.098 26.062 1.00 91.88 118 LEU A O 1
ATOM 958 N N . GLU A 1 119 ? -12.495 5.651 27.388 1.00 94.06 119 GLU A N 1
ATOM 959 C CA . GLU A 1 119 ? -12.142 6.836 26.594 1.00 94.06 119 GLU A CA 1
ATOM 960 C C . GLU A 1 119 ? -10.618 6.987 26.432 1.00 94.06 119 GLU A C 1
ATOM 962 O O . GLU A 1 119 ? -10.105 7.260 25.338 1.00 94.06 119 GLU A O 1
ATOM 967 N N . ALA A 1 120 ? -9.851 6.747 27.503 1.00 95.56 120 ALA A N 1
ATOM 968 C CA . ALA A 1 120 ? -8.391 6.765 27.438 1.00 95.56 120 ALA A CA 1
ATOM 969 C C . ALA A 1 120 ? -7.851 5.668 26.501 1.00 95.56 120 ALA A C 1
ATOM 971 O O . ALA A 1 120 ? -6.947 5.924 25.695 1.00 95.56 120 ALA A O 1
ATOM 972 N N . TYR A 1 121 ? -8.427 4.462 26.557 1.00 94.19 121 TYR A N 1
ATOM 973 C CA . TYR A 1 121 ? -8.096 3.378 25.631 1.00 94.19 121 TYR A CA 1
ATOM 974 C C . TYR A 1 121 ? -8.552 3.674 24.198 1.00 94.19 121 TYR A C 1
ATOM 976 O O . TYR A 1 121 ? -7.777 3.440 23.270 1.00 94.19 121 TYR A O 1
ATOM 984 N N . PHE A 1 122 ? -9.747 4.231 23.995 1.00 95.00 122 PHE A N 1
ATOM 985 C CA . PHE A 1 122 ? -10.263 4.643 22.688 1.00 95.00 122 PHE A CA 1
ATOM 986 C C . PHE A 1 122 ? -9.328 5.663 22.030 1.00 95.00 122 PHE A C 1
ATOM 988 O O . PHE A 1 122 ? -8.857 5.460 20.905 1.00 95.00 122 PHE A O 1
ATOM 995 N N . THR A 1 123 ? -8.930 6.690 22.785 1.00 96.12 123 THR A N 1
ATOM 996 C CA . THR A 1 123 ? -7.943 7.687 22.357 1.00 96.12 123 THR A CA 1
ATOM 997 C C . THR A 1 123 ? -6.600 7.035 22.005 1.00 96.12 123 THR A C 1
ATOM 999 O O . THR A 1 123 ? -5.994 7.347 20.973 1.00 96.12 123 THR A O 1
ATOM 1002 N N . GLN A 1 124 ? -6.119 6.087 22.818 1.00 96.62 124 GLN A N 1
ATOM 1003 C CA . GLN A 1 124 ? -4.867 5.369 22.557 1.00 96.62 124 GLN A CA 1
ATOM 1004 C C . GLN A 1 124 ? -4.935 4.495 21.293 1.00 96.62 124 GLN A C 1
ATOM 1006 O O . GLN A 1 124 ? -3.972 4.451 20.513 1.00 96.62 124 GLN A O 1
ATOM 1011 N N . VAL A 1 125 ? -6.051 3.803 21.068 1.00 95.31 125 VAL A N 1
ATOM 1012 C CA . VAL A 1 125 ? -6.290 2.987 19.871 1.00 95.31 125 VAL A CA 1
ATOM 1013 C C . VAL A 1 125 ? -6.362 3.880 18.633 1.00 95.31 125 VAL A C 1
ATOM 1015 O O . VAL A 1 125 ? -5.684 3.586 17.647 1.00 95.31 125 VAL A O 1
ATOM 1018 N N . GLY A 1 126 ? -7.060 5.017 18.701 1.00 94.69 126 GLY A N 1
ATOM 1019 C CA . GLY A 1 126 ? -7.082 6.025 17.637 1.00 94.69 126 GLY A CA 1
ATOM 1020 C C . GLY A 1 126 ? -5.685 6.565 17.307 1.00 94.69 126 GLY A C 1
ATOM 1021 O O . GLY A 1 126 ? -5.275 6.594 16.143 1.00 94.69 126 GLY A O 1
ATOM 1022 N N . GLY A 1 127 ? -4.888 6.887 18.329 1.00 95.50 127 GLY A N 1
ATOM 1023 C CA . GLY A 1 127 ? -3.492 7.298 18.157 1.00 95.50 127 GLY A CA 1
ATOM 1024 C C . GLY A 1 127 ? -2.608 6.207 17.539 1.00 95.50 127 GLY A C 1
ATOM 1025 O O . GLY A 1 127 ? -1.707 6.501 16.749 1.00 95.50 127 GLY A O 1
ATOM 1026 N N . THR A 1 128 ? -2.870 4.938 17.854 1.00 94.31 128 THR A N 1
ATOM 1027 C CA . THR A 1 128 ? -2.176 3.789 17.253 1.00 94.31 128 THR A CA 1
ATOM 1028 C C . THR A 1 128 ? -2.575 3.610 15.790 1.00 94.31 128 THR A C 1
ATOM 1030 O O . THR A 1 128 ? -1.707 3.396 14.946 1.00 94.31 128 THR A O 1
ATOM 1033 N N . LEU A 1 129 ? -3.859 3.767 15.464 1.00 94.56 129 LEU A N 1
ATOM 1034 C CA . LEU A 1 129 ? -4.379 3.683 14.102 1.00 94.56 129 LEU A CA 1
ATOM 1035 C C . LEU A 1 129 ? -3.796 4.783 13.205 1.00 94.56 129 LEU A C 1
ATOM 1037 O O . LEU A 1 129 ? -3.387 4.495 12.083 1.00 94.56 129 LEU A O 1
ATOM 1041 N N . ASN A 1 130 ? -3.636 6.004 13.725 1.00 95.56 130 ASN A N 1
ATOM 1042 C CA . ASN A 1 130 ? -2.962 7.083 13.000 1.00 95.56 130 ASN A CA 1
ATOM 1043 C C . ASN A 1 130 ? -1.495 6.734 12.677 1.00 95.56 130 ASN A C 1
ATOM 1045 O O . ASN A 1 130 ? -1.056 6.878 11.539 1.00 95.56 130 ASN A O 1
ATOM 1049 N N . LYS A 1 131 ? -0.747 6.179 13.645 1.00 94.75 131 LYS A N 1
ATOM 1050 C CA . LYS A 1 131 ? 0.632 5.703 13.413 1.00 94.75 131 LYS A CA 1
ATOM 1051 C C . LYS A 1 131 ? 0.692 4.581 12.372 1.00 94.75 131 LYS A C 1
ATOM 1053 O O . LYS A 1 131 ? 1.607 4.567 11.554 1.00 94.75 131 LYS A O 1
ATOM 1058 N N . LEU A 1 132 ? -0.264 3.646 12.397 1.00 94.94 132 LEU A N 1
ATOM 1059 C CA . LEU A 1 132 ? -0.368 2.577 11.397 1.00 94.94 132 LEU A CA 1
ATOM 1060 C C . LEU A 1 132 ? -0.688 3.133 10.006 1.00 94.94 132 LEU A C 1
ATOM 1062 O O . LEU A 1 132 ? -0.135 2.636 9.029 1.00 94.94 132 LEU A O 1
ATOM 1066 N N . SER A 1 133 ? -1.514 4.179 9.919 1.00 93.50 133 SER A N 1
ATOM 1067 C CA . SER A 1 133 ? -1.802 4.884 8.667 1.00 93.50 133 SER A CA 1
ATOM 1068 C C . SER A 1 133 ? -0.543 5.524 8.080 1.00 93.50 133 SER A C 1
ATOM 1070 O O . SER A 1 133 ? -0.219 5.265 6.925 1.00 93.50 133 SER A O 1
ATOM 1072 N N . THR A 1 134 ? 0.222 6.274 8.879 1.00 94.56 134 THR A N 1
ATOM 1073 C CA . THR A 1 134 ? 1.496 6.869 8.431 1.00 94.56 134 THR A CA 1
ATOM 1074 C C . THR A 1 134 ? 2.521 5.805 8.036 1.00 94.56 134 THR A C 1
ATOM 1076 O O . THR A 1 134 ? 3.219 5.945 7.037 1.00 94.56 134 THR A O 1
ATOM 1079 N N . LEU A 1 135 ? 2.618 4.709 8.796 1.00 94.38 135 LEU A N 1
ATOM 1080 C CA . LEU A 1 135 ? 3.516 3.605 8.455 1.00 94.38 135 LEU A CA 1
ATOM 1081 C C . LEU A 1 135 ? 3.107 2.929 7.141 1.00 94.38 135 LEU A C 1
ATOM 1083 O O . LEU A 1 135 ? 3.970 2.485 6.389 1.00 94.38 135 LEU A O 1
ATOM 1087 N N . ARG A 1 136 ? 1.803 2.838 6.869 1.00 92.62 136 ARG A N 1
ATOM 1088 C CA . ARG A 1 136 ? 1.288 2.263 5.628 1.00 92.62 136 ARG A CA 1
ATOM 1089 C C . ARG A 1 136 ? 1.650 3.132 4.437 1.00 92.62 136 ARG A C 1
ATOM 1091 O O . ARG A 1 136 ? 2.165 2.587 3.472 1.00 92.62 136 ARG A O 1
ATOM 1098 N N . GLU A 1 137 ? 1.444 4.439 4.542 1.00 94.31 137 GLU A N 1
ATOM 1099 C CA . GLU A 1 137 ? 1.860 5.406 3.523 1.00 94.31 137 GLU A CA 1
ATOM 1100 C C . GLU A 1 137 ? 3.364 5.285 3.238 1.00 94.31 137 GLU A C 1
ATOM 1102 O O . GLU A 1 137 ? 3.755 5.066 2.101 1.00 94.31 137 GLU A O 1
ATOM 1107 N N . TYR A 1 138 ? 4.202 5.237 4.278 1.00 92.19 138 TYR A N 1
ATOM 1108 C CA . TYR A 1 138 ? 5.648 5.044 4.119 1.00 92.19 138 TYR A CA 1
ATOM 1109 C C . TYR A 1 138 ? 6.033 3.720 3.428 1.00 92.19 138 TYR A C 1
ATOM 1111 O O . TYR A 1 138 ? 6.982 3.663 2.641 1.00 92.19 138 TYR A O 1
ATOM 1119 N N . VAL A 1 139 ? 5.331 2.627 3.742 1.00 91.81 139 VAL A N 1
ATOM 1120 C CA . VAL A 1 139 ? 5.552 1.320 3.102 1.00 91.81 139 VAL A CA 1
ATOM 1121 C C . VAL A 1 139 ? 5.092 1.338 1.643 1.00 91.81 139 VAL A C 1
ATOM 1123 O O . VAL A 1 139 ? 5.785 0.768 0.801 1.00 91.81 139 VAL A O 1
ATOM 1126 N N . ASP A 1 140 ? 3.971 1.997 1.349 1.00 91.38 140 ASP A N 1
ATOM 1127 C CA . ASP A 1 140 ? 3.448 2.181 -0.006 1.00 91.38 140 ASP A CA 1
ATOM 1128 C C . ASP A 1 140 ? 4.422 3.032 -0.849 1.00 91.38 140 ASP A C 1
ATOM 1130 O O . ASP A 1 140 ? 4.846 2.586 -1.914 1.00 91.38 140 ASP A O 1
ATOM 1134 N N . ASP A 1 141 ? 4.912 4.155 -0.312 1.00 93.06 141 ASP A N 1
ATOM 1135 C CA . ASP A 1 141 ? 5.940 4.998 -0.942 1.00 93.06 141 ASP A CA 1
ATOM 1136 C C . ASP A 1 141 ? 7.236 4.220 -1.223 1.00 93.06 141 ASP A C 1
ATOM 1138 O O . ASP A 1 141 ? 7.884 4.386 -2.259 1.00 93.06 141 ASP A O 1
ATOM 1142 N N . THR A 1 142 ? 7.637 3.348 -0.291 1.00 88.81 142 THR A N 1
ATOM 1143 C CA . THR A 1 142 ? 8.837 2.514 -0.443 1.00 88.81 142 THR A CA 1
ATOM 1144 C C . THR A 1 142 ? 8.651 1.454 -1.530 1.00 88.81 142 THR A C 1
ATOM 1146 O O . THR A 1 142 ? 9.594 1.168 -2.270 1.00 88.81 142 THR A O 1
ATOM 1149 N N . GLU A 1 143 ? 7.460 0.860 -1.643 1.00 88.38 143 GLU A N 1
ATOM 1150 C CA . GLU A 1 143 ? 7.136 -0.079 -2.720 1.00 88.38 143 GLU A CA 1
ATOM 1151 C C . GLU A 1 143 ? 7.230 0.613 -4.086 1.00 88.38 143 GLU A C 1
ATOM 1153 O O . GLU A 1 143 ? 7.914 0.107 -4.980 1.00 88.38 143 GLU A O 1
ATOM 1158 N N . ASP A 1 144 ? 6.627 1.794 -4.221 1.00 89.31 144 ASP A N 1
ATOM 1159 C CA . ASP A 1 144 ? 6.654 2.577 -5.458 1.00 89.31 144 ASP A CA 1
ATOM 1160 C C . ASP A 1 144 ? 8.076 3.023 -5.821 1.00 89.31 144 ASP A C 1
ATOM 1162 O O . ASP A 1 144 ? 8.494 2.895 -6.975 1.00 89.31 144 ASP A O 1
ATOM 1166 N N . TYR A 1 145 ? 8.876 3.450 -4.839 1.00 87.75 145 TYR A N 1
ATOM 1167 C CA . TYR A 1 145 ? 10.288 3.779 -5.045 1.00 87.75 145 TYR A CA 1
ATOM 1168 C C . TYR A 1 145 ? 11.104 2.584 -5.560 1.00 87.75 145 TYR A C 1
ATOM 1170 O O . TYR A 1 145 ? 11.898 2.729 -6.493 1.00 87.75 145 TYR A O 1
ATOM 1178 N N . ILE A 1 146 ? 10.920 1.398 -4.967 1.00 85.12 146 ILE A N 1
ATOM 1179 C CA . ILE A 1 146 ? 11.625 0.182 -5.395 1.00 85.12 146 ILE A CA 1
ATOM 1180 C C . ILE A 1 146 ? 11.206 -0.211 -6.813 1.00 85.12 146 ILE A C 1
ATOM 1182 O O . ILE A 1 146 ? 12.070 -0.598 -7.600 1.00 85.12 146 ILE A O 1
ATOM 1186 N N . ASN A 1 147 ? 9.920 -0.084 -7.153 1.00 86.44 147 ASN A N 1
ATOM 1187 C CA . ASN A 1 147 ? 9.425 -0.358 -8.502 1.00 86.44 147 ASN A CA 1
ATOM 1188 C C . ASN A 1 147 ? 10.064 0.591 -9.530 1.00 86.44 147 ASN A C 1
ATOM 1190 O O . ASN A 1 147 ? 10.647 0.124 -10.504 1.00 86.44 147 ASN A O 1
ATOM 1194 N N . ILE A 1 148 ? 10.078 1.902 -9.265 1.00 87.44 148 ILE A N 1
ATOM 1195 C CA . ILE A 1 148 ? 10.711 2.891 -10.155 1.00 87.44 148 ILE A CA 1
ATOM 1196 C C . ILE A 1 148 ? 12.217 2.620 -10.312 1.00 87.44 148 ILE A C 1
ATOM 1198 O O . ILE A 1 148 ? 12.760 2.697 -11.414 1.00 87.44 148 ILE A O 1
ATOM 1202 N N . MET A 1 149 ? 12.910 2.289 -9.218 1.00 84.38 149 MET A N 1
ATOM 1203 C CA . MET A 1 149 ? 14.340 1.964 -9.251 1.00 84.38 149 MET A CA 1
ATOM 1204 C C . MET A 1 149 ? 14.616 0.699 -10.067 1.00 84.38 149 MET A C 1
ATOM 1206 O O . MET A 1 149 ? 15.611 0.633 -10.790 1.00 84.38 149 MET A O 1
ATOM 1210 N N . LEU A 1 150 ? 13.760 -0.318 -9.946 1.00 83.38 150 LEU A N 1
ATOM 1211 C CA . LEU A 1 150 ? 13.893 -1.537 -10.728 1.00 83.38 150 LEU A CA 1
ATOM 1212 C C . LEU A 1 150 ? 13.751 -1.250 -12.221 1.00 83.38 150 LEU A C 1
ATOM 1214 O O . LEU A 1 150 ? 14.575 -1.720 -13.008 1.00 83.38 150 LEU A O 1
ATOM 1218 N N . ASP A 1 151 ? 12.748 -0.459 -12.587 1.00 84.12 151 ASP A N 1
ATOM 1219 C CA . ASP A 1 151 ? 12.483 -0.089 -13.971 1.00 84.12 151 ASP A CA 1
ATOM 1220 C C . ASP A 1 151 ? 13.660 0.700 -14.567 1.00 84.12 151 ASP A C 1
ATOM 1222 O O . ASP A 1 151 ? 14.095 0.408 -15.682 1.00 84.12 151 ASP A O 1
ATOM 1226 N N . ASP A 1 152 ? 14.264 1.626 -13.809 1.00 85.56 152 ASP A N 1
ATOM 1227 C CA . ASP A 1 152 ? 15.484 2.336 -14.227 1.00 85.56 152 ASP A CA 1
ATOM 1228 C C . ASP A 1 152 ? 16.653 1.368 -14.480 1.00 85.56 152 ASP A C 1
ATOM 1230 O O . ASP A 1 152 ? 17.348 1.468 -15.496 1.00 85.56 152 ASP A O 1
ATOM 1234 N N . LYS A 1 153 ? 16.852 0.380 -13.597 1.00 81.50 153 LYS A N 1
ATOM 1235 C CA . LYS A 1 153 ? 17.920 -0.621 -13.756 1.00 81.50 153 LYS A CA 1
ATOM 1236 C C . LYS A 1 153 ? 17.690 -1.536 -14.951 1.00 81.50 153 LYS A C 1
ATOM 1238 O O . LYS A 1 153 ? 18.637 -1.813 -15.688 1.00 81.50 153 LYS A O 1
ATOM 1243 N N . GLN A 1 154 ? 16.457 -1.976 -15.174 1.00 83.31 154 GLN A N 1
ATOM 1244 C CA . GLN A 1 154 ? 16.094 -2.757 -16.356 1.00 83.31 154 GLN A CA 1
ATOM 1245 C C . GLN A 1 154 ? 16.304 -1.949 -17.639 1.00 83.31 154 GLN A C 1
ATOM 1247 O O . GLN A 1 154 ? 16.914 -2.440 -18.590 1.00 83.31 154 GLN A O 1
ATOM 1252 N N . ASN A 1 155 ? 15.881 -0.685 -17.641 1.00 84.81 155 ASN A N 1
ATOM 1253 C CA . ASN A 1 155 ? 16.069 0.219 -18.768 1.00 84.81 155 ASN A CA 1
ATOM 1254 C C . ASN A 1 155 ? 17.563 0.450 -19.073 1.00 84.81 155 ASN A C 1
ATOM 1256 O O . ASN A 1 155 ? 17.971 0.407 -20.234 1.00 84.81 155 ASN A O 1
ATOM 1260 N N . GLN A 1 156 ? 18.408 0.592 -18.045 1.00 82.56 156 GLN A N 1
ATOM 1261 C CA . GLN A 1 156 ? 19.869 0.679 -18.192 1.00 82.56 156 GLN A CA 1
ATOM 1262 C C . GLN A 1 156 ? 20.480 -0.596 -18.790 1.00 82.56 156 GLN A C 1
ATOM 1264 O O . GLN A 1 156 ? 21.339 -0.509 -19.670 1.00 82.56 156 GLN A O 1
ATOM 1269 N N . LEU A 1 157 ? 20.043 -1.780 -18.349 1.00 83.31 157 LEU A N 1
ATOM 1270 C CA . LEU A 1 157 ? 20.533 -3.056 -18.883 1.00 83.31 157 LEU A CA 1
ATOM 1271 C C . LEU A 1 157 ? 20.147 -3.245 -20.353 1.00 83.31 157 LEU A C 1
ATOM 1273 O O . LEU A 1 157 ? 20.993 -3.621 -21.168 1.00 83.31 157 LEU A O 1
ATOM 1277 N N . LEU A 1 158 ? 18.902 -2.921 -20.710 1.00 85.62 158 LEU A N 1
ATOM 1278 C CA . LEU A 1 158 ? 18.439 -2.956 -22.095 1.00 85.62 158 LEU A CA 1
ATOM 1279 C C . LEU A 1 158 ? 19.243 -1.979 -22.966 1.00 85.62 158 LEU A C 1
ATOM 1281 O O . LEU A 1 158 ? 19.719 -2.347 -24.042 1.00 85.62 158 LEU A O 1
ATOM 1285 N N . GLN A 1 159 ? 19.474 -0.760 -22.472 1.00 85.69 159 GLN A N 1
ATOM 1286 C CA . GLN A 1 159 ? 20.274 0.244 -23.166 1.00 85.69 159 GLN A CA 1
ATOM 1287 C C . GLN A 1 159 ? 21.730 -0.209 -23.366 1.00 85.69 159 GLN A C 1
ATOM 1289 O O . GLN A 1 159 ? 22.266 -0.064 -24.467 1.00 85.69 159 GLN A O 1
ATOM 1294 N N . MET A 1 160 ? 22.365 -0.799 -22.346 1.00 87.44 160 MET A N 1
ATOM 1295 C CA . MET A 1 160 ? 23.724 -1.341 -22.457 1.00 87.44 160 MET A CA 1
ATOM 1296 C C . MET A 1 160 ? 23.791 -2.465 -23.500 1.00 87.44 160 MET A C 1
ATOM 1298 O O . MET A 1 160 ? 24.712 -2.486 -24.319 1.00 87.44 160 MET A O 1
ATOM 1302 N N . GLY A 1 161 ? 22.800 -3.363 -23.515 1.00 86.56 161 GLY A N 1
ATOM 1303 C CA . GLY A 1 161 ? 22.703 -4.443 -24.499 1.00 86.56 161 GLY A CA 1
ATOM 1304 C C . GLY A 1 161 ? 22.615 -3.925 -25.938 1.00 86.56 161 GLY A C 1
ATOM 1305 O O . GLY A 1 161 ? 23.322 -4.421 -26.819 1.00 86.56 161 GLY A O 1
ATOM 1306 N N . VAL A 1 162 ? 21.812 -2.883 -26.179 1.00 90.94 162 VAL A N 1
ATOM 1307 C CA . VAL A 1 162 ? 21.696 -2.241 -27.502 1.00 90.94 162 VAL A CA 1
ATOM 1308 C C . VAL A 1 162 ? 22.998 -1.546 -27.906 1.00 90.94 162 VAL A C 1
ATOM 1310 O O . VAL A 1 162 ? 23.443 -1.693 -29.050 1.00 90.94 162 VAL A O 1
ATOM 1313 N N . MET A 1 163 ? 23.650 -0.828 -26.984 1.00 90.06 163 MET A N 1
ATOM 1314 C CA . MET A 1 163 ? 24.942 -0.190 -27.262 1.00 90.06 163 MET A CA 1
ATOM 1315 C C . MET A 1 163 ? 26.015 -1.221 -27.627 1.00 90.06 163 MET A C 1
ATOM 1317 O O . MET A 1 163 ? 26.710 -1.052 -28.630 1.00 90.06 163 MET A O 1
ATOM 1321 N N . LEU A 1 164 ? 26.121 -2.307 -26.856 1.00 90.25 164 LEU A N 1
ATOM 1322 C CA . LEU A 1 164 ? 27.099 -3.367 -27.096 1.00 90.25 164 LEU A CA 1
ATOM 1323 C C . LEU A 1 164 ? 26.830 -4.085 -28.422 1.00 90.25 164 LEU A C 1
ATOM 1325 O O . LEU A 1 164 ? 27.759 -4.279 -29.200 1.00 90.25 164 LEU A O 1
ATOM 1329 N N . SER A 1 165 ? 25.567 -4.392 -28.728 1.00 91.12 165 SER A N 1
ATOM 1330 C CA . SER A 1 165 ? 25.178 -5.017 -30.001 1.00 91.12 165 SER A CA 1
ATOM 1331 C C . SER A 1 165 ? 25.544 -4.141 -31.201 1.00 91.12 165 SER A C 1
ATOM 1333 O O . SER A 1 165 ? 26.079 -4.629 -32.196 1.00 91.12 165 SER A O 1
ATOM 1335 N N . THR A 1 166 ? 25.325 -2.828 -31.089 1.00 94.75 166 THR A N 1
ATOM 1336 C CA . THR A 1 166 ? 25.701 -1.859 -32.129 1.00 94.75 166 THR A CA 1
ATOM 1337 C C . THR A 1 166 ? 27.222 -1.788 -32.296 1.00 94.75 166 THR A C 1
ATOM 1339 O O . THR A 1 166 ? 27.721 -1.809 -33.421 1.00 94.75 166 THR A O 1
ATOM 1342 N N . ALA A 1 167 ? 27.977 -1.771 -31.193 1.00 95.06 167 ALA A N 1
ATOM 1343 C CA . ALA A 1 167 ? 29.438 -1.792 -31.232 1.00 95.06 167 ALA A CA 1
ATOM 1344 C C . ALA A 1 167 ? 29.971 -3.085 -31.874 1.00 95.06 167 ALA A C 1
ATOM 1346 O O . ALA A 1 167 ? 30.837 -3.029 -32.748 1.00 95.06 167 ALA A O 1
ATOM 1347 N N . SER A 1 168 ? 29.414 -4.243 -31.508 1.00 94.00 168 SER A 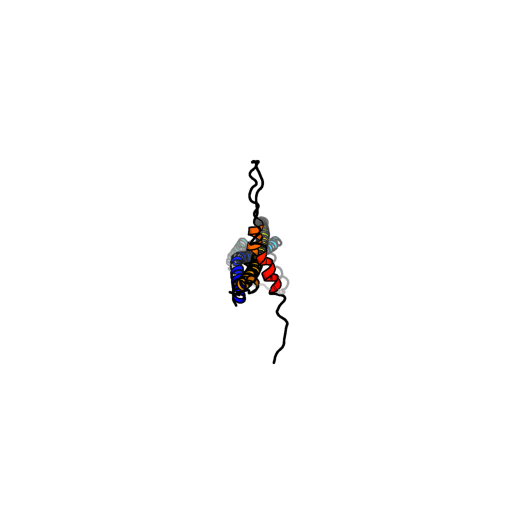N 1
ATOM 1348 C CA . SER A 1 168 ? 29.743 -5.530 -32.126 1.00 94.00 168 SER A CA 1
ATOM 1349 C C . SER A 1 168 ? 29.419 -5.551 -33.619 1.00 94.00 168 SER A C 1
ATOM 1351 O O . SER A 1 168 ? 30.213 -6.071 -34.397 1.00 94.00 168 SER A O 1
ATOM 1353 N N . LEU A 1 169 ? 28.303 -4.951 -34.048 1.00 96.00 169 LEU A N 1
ATOM 1354 C CA . LEU A 1 169 ? 27.945 -4.847 -35.464 1.00 96.00 169 LEU A CA 1
ATOM 1355 C C . LEU A 1 169 ? 28.993 -4.051 -36.258 1.00 96.00 169 LEU A C 1
ATOM 1357 O O . LEU A 1 169 ? 29.440 -4.506 -37.312 1.00 96.00 169 LEU A O 1
ATOM 1361 N N . VAL A 1 170 ? 29.418 -2.896 -35.736 1.00 96.50 170 VAL A N 1
ATOM 1362 C CA . VAL A 1 170 ? 30.454 -2.060 -36.367 1.00 96.50 170 VAL A CA 1
ATOM 1363 C C . VAL A 1 170 ? 31.795 -2.794 -36.421 1.00 96.50 170 VAL A C 1
ATOM 1365 O O . VAL A 1 170 ? 32.450 -2.801 -37.465 1.00 96.50 170 VAL A O 1
ATOM 1368 N N . LEU A 1 171 ? 32.187 -3.463 -35.331 1.00 96.38 171 LEU A N 1
ATOM 1369 C CA . LEU A 1 171 ? 33.408 -4.271 -35.288 1.00 96.38 171 LEU A CA 1
ATOM 1370 C C . LEU A 1 171 ? 33.369 -5.411 -36.313 1.00 96.38 171 LEU A C 1
ATOM 1372 O O . LEU A 1 171 ? 34.337 -5.599 -37.046 1.00 96.38 171 LEU A O 1
ATOM 1376 N N . ASN A 1 172 ? 32.246 -6.123 -36.427 1.00 94.94 172 ASN A N 1
ATOM 1377 C CA . ASN A 1 172 ? 32.075 -7.198 -37.404 1.00 94.94 172 ASN A CA 1
ATOM 1378 C C . ASN A 1 172 ? 32.184 -6.687 -38.846 1.00 94.94 172 ASN A C 1
ATOM 1380 O O . ASN A 1 172 ? 32.864 -7.308 -39.661 1.00 94.94 172 ASN A O 1
ATOM 1384 N N . ALA A 1 173 ? 31.586 -5.535 -39.165 1.00 94.94 173 ALA A N 1
ATOM 1385 C CA . ALA A 1 173 ? 31.736 -4.918 -40.483 1.00 94.94 173 ALA A CA 1
ATOM 1386 C C . ALA A 1 173 ? 33.206 -4.562 -40.784 1.00 94.94 173 ALA A C 1
ATOM 1388 O O . ALA A 1 173 ? 33.697 -4.838 -41.879 1.00 94.94 173 ALA A O 1
ATOM 1389 N N . GLY A 1 174 ? 33.932 -4.020 -39.799 1.00 94.00 174 GLY A N 1
ATOM 1390 C CA . GLY A 1 174 ? 35.362 -3.720 -39.921 1.00 94.00 174 GLY A CA 1
ATOM 1391 C C . GLY A 1 174 ? 36.222 -4.967 -40.143 1.00 94.00 174 GLY A C 1
ATOM 1392 O O . GLY A 1 174 ? 37.111 -4.955 -40.994 1.00 94.00 174 GLY A O 1
ATOM 1393 N N . ILE A 1 175 ? 35.922 -6.062 -39.437 1.00 94.75 175 ILE A N 1
ATOM 1394 C CA . ILE A 1 175 ? 36.588 -7.359 -39.625 1.00 94.75 175 ILE A CA 1
ATOM 1395 C C . ILE A 1 175 ? 36.362 -7.880 -41.047 1.00 94.75 175 ILE A C 1
ATOM 1397 O O . ILE A 1 175 ? 37.314 -8.335 -41.674 1.00 94.75 175 ILE A O 1
ATOM 1401 N N . VAL A 1 176 ? 35.142 -7.779 -41.585 1.00 95.00 176 VAL A N 1
ATOM 1402 C CA . VAL A 1 176 ? 34.835 -8.217 -42.958 1.00 95.00 176 VAL A CA 1
ATOM 1403 C C . VAL A 1 176 ? 35.621 -7.406 -43.987 1.00 95.00 176 VAL A C 1
ATOM 1405 O O . VAL A 1 176 ? 36.251 -7.990 -44.864 1.00 95.00 176 VAL A O 1
ATOM 1408 N N . VAL A 1 177 ? 35.631 -6.075 -43.866 1.00 91.44 177 VAL A N 1
ATOM 1409 C CA . VAL A 1 177 ? 36.388 -5.201 -44.777 1.00 91.44 177 VAL A CA 1
ATOM 1410 C C . VAL A 1 177 ? 37.883 -5.516 -44.699 1.00 91.44 177 VAL A C 1
ATOM 1412 O O . VAL A 1 177 ? 38.507 -5.779 -45.724 1.00 91.44 177 VAL A O 1
ATOM 1415 N N . SER A 1 178 ? 38.444 -5.567 -43.488 1.00 90.38 178 SER A N 1
ATOM 1416 C CA . SER A 1 178 ? 39.847 -5.929 -43.257 1.00 90.38 178 SER A CA 1
ATOM 1417 C C . SER A 1 178 ? 40.187 -7.315 -43.819 1.00 90.38 178 SER A C 1
ATOM 1419 O O . SER A 1 178 ? 41.228 -7.492 -44.443 1.00 90.38 178 SER A O 1
ATOM 1421 N N . GLY A 1 179 ? 39.277 -8.284 -43.684 1.00 91.19 179 GLY A N 1
ATOM 1422 C CA . GLY A 1 179 ? 39.406 -9.619 -44.260 1.00 91.19 179 GLY A CA 1
ATOM 1423 C C . GLY A 1 179 ? 39.481 -9.604 -45.786 1.00 91.19 179 GLY A C 1
ATOM 1424 O O . GLY A 1 179 ? 40.389 -10.210 -46.339 1.00 91.19 179 GLY A O 1
ATOM 1425 N N . VAL A 1 180 ? 38.596 -8.869 -46.471 1.00 86.19 180 VAL A N 1
ATOM 1426 C CA . VAL A 1 180 ? 38.622 -8.748 -47.943 1.00 86.19 180 VAL A CA 1
ATOM 1427 C C . VAL A 1 180 ? 39.937 -8.137 -48.435 1.00 86.19 180 VAL A C 1
ATOM 1429 O O . VAL A 1 180 ? 40.490 -8.615 -49.421 1.00 86.19 180 VAL A O 1
ATOM 1432 N N . PHE A 1 181 ? 40.461 -7.119 -47.745 1.00 81.25 181 PHE A N 1
ATOM 1433 C CA . PHE A 1 181 ? 41.742 -6.493 -48.098 1.00 81.25 181 PHE A CA 1
ATOM 1434 C C . PHE A 1 181 ? 42.971 -7.333 -47.706 1.00 81.25 181 PHE A C 1
ATOM 1436 O O . PHE A 1 181 ? 44.007 -7.228 -48.354 1.00 81.25 181 PHE A O 1
ATOM 1443 N N . GLY A 1 182 ? 42.879 -8.145 -46.649 1.00 80.38 182 GLY A N 1
ATOM 1444 C CA . GLY A 1 182 ? 43.954 -9.024 -46.174 1.00 80.38 182 GLY A CA 1
ATOM 1445 C C . GLY A 1 182 ? 43.983 -10.404 -46.838 1.00 80.38 182 GLY A C 1
ATOM 1446 O O . GLY A 1 182 ? 44.956 -11.143 -46.682 1.00 80.38 182 GLY A O 1
ATOM 1447 N N . MET A 1 183 ? 42.934 -10.774 -47.578 1.00 80.62 183 MET A N 1
ATOM 1448 C CA . MET A 1 183 ? 42.947 -11.944 -48.450 1.00 80.62 183 MET A CA 1
ATOM 1449 C C . MET A 1 183 ? 43.971 -11.704 -49.563 1.00 80.62 183 MET A C 1
ATOM 1451 O O . MET A 1 183 ? 43.938 -10.675 -50.225 1.00 80.62 183 MET A O 1
ATOM 1455 N N . ASN A 1 184 ? 44.895 -12.650 -49.733 1.00 71.50 184 ASN A N 1
ATOM 1456 C CA . ASN A 1 184 ? 46.015 -12.636 -50.678 1.00 71.50 184 ASN A CA 1
ATOM 1457 C C . ASN A 1 184 ? 45.556 -12.501 -52.150 1.00 71.50 184 ASN A C 1
ATOM 1459 O O . ASN A 1 184 ? 45.536 -13.488 -52.884 1.00 71.50 184 ASN A O 1
ATOM 1463 N N . ILE A 1 185 ? 45.126 -11.307 -52.565 1.00 65.81 185 ILE A N 1
ATOM 1464 C CA . ILE A 1 185 ? 44.715 -10.990 -53.933 1.00 65.81 185 ILE A CA 1
ATOM 1465 C C . ILE A 1 185 ? 45.849 -10.183 -54.570 1.00 65.81 185 ILE A C 1
ATOM 1467 O O . ILE A 1 185 ? 46.056 -9.014 -54.251 1.00 65.81 185 ILE A O 1
ATOM 1471 N N . ASP A 1 186 ? 46.581 -10.838 -55.470 1.00 57.38 186 ASP A N 1
ATOM 1472 C CA . ASP A 1 186 ? 47.552 -10.228 -56.379 1.00 57.38 186 ASP A CA 1
ATOM 1473 C C . ASP A 1 186 ? 46.811 -9.224 -57.281 1.00 57.38 186 ASP A C 1
ATOM 1475 O O . ASP A 1 186 ? 46.164 -9.584 -58.267 1.00 57.38 186 ASP A O 1
ATOM 1479 N N . ILE A 1 187 ? 46.814 -7.945 -56.904 1.00 58.09 187 ILE A N 1
ATOM 1480 C CA . ILE A 1 187 ? 46.238 -6.883 -57.728 1.00 58.09 187 ILE A CA 1
ATOM 1481 C C . ILE A 1 187 ? 47.268 -6.554 -58.815 1.00 58.09 187 ILE A C 1
ATOM 1483 O O . ILE A 1 187 ? 48.198 -5.778 -58.593 1.00 58.09 187 ILE A O 1
ATOM 1487 N N . GLU A 1 188 ? 47.072 -7.092 -60.025 1.00 56.03 188 GLU A N 1
ATOM 1488 C CA . GLU A 1 188 ? 47.863 -6.760 -61.229 1.00 56.03 188 GLU A CA 1
ATOM 1489 C C . GLU A 1 188 ? 47.892 -5.245 -61.546 1.00 56.03 188 GLU A C 1
ATOM 1491 O O . GLU A 1 188 ? 48.736 -4.780 -62.314 1.00 56.03 188 GLU A O 1
ATOM 1496 N N . LEU A 1 189 ? 47.038 -4.438 -60.900 1.00 54.34 189 LEU A N 1
ATOM 1497 C CA . LEU A 1 189 ? 47.066 -2.973 -60.968 1.00 54.34 189 LEU A CA 1
ATOM 1498 C C . LEU A 1 189 ? 48.295 -2.344 -60.278 1.00 54.34 189 LEU A C 1
ATOM 1500 O O . LEU A 1 189 ? 48.676 -1.235 -60.639 1.00 54.34 189 LEU A O 1
ATOM 1504 N N . PHE A 1 190 ? 48.935 -3.028 -59.319 1.00 55.47 190 PHE A N 1
ATOM 1505 C CA . PHE A 1 190 ? 50.172 -2.555 -58.669 1.00 55.47 190 PHE A CA 1
ATOM 1506 C C . PHE A 1 190 ? 51.450 -3.043 -59.372 1.00 55.47 190 PHE A C 1
ATOM 1508 O O . PHE A 1 190 ? 52.543 -2.571 -59.066 1.00 55.47 190 PHE A O 1
ATOM 1515 N N . ASN A 1 191 ? 51.326 -3.949 -60.348 1.00 54.59 191 ASN A N 1
ATOM 1516 C CA . ASN A 1 191 ? 52.455 -4.472 -61.125 1.00 54.59 191 ASN A CA 1
ATOM 1517 C C . ASN A 1 191 ? 52.824 -3.561 -62.319 1.00 54.59 191 ASN A C 1
ATOM 1519 O O . ASN A 1 191 ? 53.869 -3.706 -62.950 1.00 54.59 191 ASN A O 1
ATOM 1523 N N . SER A 1 192 ? 51.990 -2.562 -62.622 1.00 56.12 192 SER A N 1
ATOM 1524 C CA . SER A 1 192 ? 52.236 -1.611 -63.708 1.00 56.12 192 SER A CA 1
ATOM 1525 C C . SER A 1 192 ? 52.837 -0.306 -63.182 1.00 56.12 192 SER A C 1
ATOM 1527 O O . SER A 1 192 ? 52.128 0.672 -62.970 1.00 56.12 192 SER A O 1
ATOM 1529 N N . GLY A 1 193 ? 54.167 -0.275 -63.035 1.00 59.19 193 GLY A N 1
ATOM 1530 C CA . GLY A 1 193 ? 54.913 0.986 -63.158 1.00 59.19 193 GLY A CA 1
ATOM 1531 C C . GLY A 1 193 ? 55.818 1.422 -62.005 1.00 59.19 193 GLY A C 1
ATOM 1532 O O . GLY A 1 193 ? 56.054 2.618 -61.869 1.00 59.19 193 GLY A O 1
ATOM 1533 N N . GLN A 1 194 ? 56.413 0.515 -61.224 1.00 56.03 194 GLN A N 1
ATOM 1534 C CA . GLN A 1 194 ? 57.421 0.912 -60.221 1.00 56.03 194 GLN A CA 1
ATOM 1535 C C . GLN A 1 194 ? 58.754 1.413 -60.827 1.00 56.03 194 GLN A C 1
ATOM 1537 O O . GLN A 1 194 ? 59.620 1.907 -60.108 1.00 56.03 194 GLN A O 1
ATOM 1542 N N . LEU A 1 195 ? 58.925 1.342 -62.152 1.00 54.47 195 LEU A N 1
ATOM 1543 C CA . LEU A 1 195 ? 60.155 1.765 -62.834 1.00 54.47 195 LEU A CA 1
ATOM 1544 C C . LEU A 1 195 ? 60.110 3.185 -63.424 1.00 54.47 195 LEU A C 1
ATOM 1546 O O . LEU A 1 195 ? 61.164 3.706 -63.768 1.00 54.47 195 LEU A O 1
ATOM 1550 N N . GLN A 1 196 ? 58.947 3.844 -63.513 1.00 55.38 196 GLN A N 1
ATOM 1551 C CA . GLN A 1 196 ? 58.874 5.205 -64.083 1.00 55.38 196 GLN A CA 1
ATOM 1552 C C . GLN A 1 196 ? 59.081 6.319 -63.045 1.00 55.38 196 GLN A C 1
ATOM 1554 O O . GLN A 1 196 ? 59.516 7.410 -63.400 1.00 55.38 196 GLN A O 1
ATOM 1559 N N . PHE A 1 197 ? 58.844 6.050 -61.756 1.00 54.06 197 PHE A N 1
ATOM 1560 C CA . PHE A 1 197 ? 58.987 7.066 -60.704 1.00 54.06 197 PHE A CA 1
ATOM 1561 C C . PHE A 1 197 ? 60.457 7.394 -60.379 1.00 54.06 197 PHE A C 1
ATOM 1563 O O . PHE A 1 197 ? 60.784 8.523 -60.017 1.00 54.06 197 PHE A O 1
ATOM 1570 N N . LEU A 1 198 ? 61.369 6.428 -60.551 1.00 54.22 198 LEU A N 1
ATOM 1571 C CA . LEU A 1 198 ? 62.800 6.628 -60.292 1.00 54.22 198 LEU A CA 1
ATOM 1572 C C . LEU A 1 198 ? 63.484 7.511 -61.347 1.00 54.22 198 LEU A C 1
ATOM 1574 O O . LEU A 1 198 ? 64.391 8.266 -60.994 1.00 54.22 198 LEU A O 1
ATOM 1578 N N . GLU A 1 199 ? 63.033 7.488 -62.607 1.00 53.78 199 GLU A N 1
ATOM 1579 C CA . GLU A 1 199 ? 63.577 8.392 -63.631 1.00 53.78 199 GLU A CA 1
ATOM 1580 C C . GLU A 1 199 ? 63.171 9.851 -63.389 1.00 53.78 199 GLU A C 1
ATOM 1582 O O . GLU A 1 199 ? 63.977 10.754 -63.606 1.00 53.78 199 GLU A O 1
ATOM 1587 N N . THR A 1 200 ? 61.965 10.110 -62.870 1.00 56.16 200 THR A N 1
ATOM 1588 C CA . THR A 1 200 ? 61.520 11.489 -62.601 1.00 56.16 200 THR A CA 1
ATOM 1589 C C . THR A 1 200 ? 62.224 12.104 -61.385 1.00 56.16 200 THR A C 1
ATOM 1591 O O . THR A 1 200 ? 62.464 13.309 -61.357 1.00 56.16 200 THR A O 1
ATOM 1594 N N . VAL A 1 201 ? 62.604 11.285 -60.396 1.00 54.28 201 VAL A N 1
ATOM 1595 C CA . VAL A 1 201 ? 63.260 11.740 -59.156 1.00 54.28 201 VAL A CA 1
ATOM 1596 C C . VAL A 1 201 ? 64.759 12.016 -59.339 1.00 54.28 201 VAL A C 1
ATOM 1598 O O . VAL A 1 201 ? 65.269 12.967 -58.751 1.00 54.28 201 VAL A O 1
ATOM 1601 N N . ILE A 1 202 ? 65.474 11.258 -60.181 1.00 57.75 202 ILE A N 1
ATOM 1602 C CA . ILE A 1 202 ? 66.913 11.495 -60.428 1.00 57.75 202 ILE A CA 1
ATOM 1603 C C . ILE A 1 202 ? 67.155 12.762 -61.270 1.00 57.75 202 ILE A C 1
ATOM 1605 O O . ILE A 1 202 ? 68.160 13.443 -61.076 1.00 57.75 202 ILE A O 1
ATOM 1609 N N . VAL A 1 203 ? 66.228 13.130 -62.160 1.00 53.50 203 VAL A N 1
ATOM 1610 C CA . VAL A 1 203 ? 66.346 14.348 -62.989 1.00 53.50 203 VAL A CA 1
ATOM 1611 C C . VAL A 1 203 ? 66.093 15.635 -62.188 1.00 53.50 203 VAL A C 1
ATOM 1613 O O . VAL A 1 203 ? 66.537 16.707 -62.596 1.00 53.50 203 VAL A O 1
ATOM 1616 N N . LEU A 1 204 ? 65.435 15.550 -61.027 1.00 48.56 204 LEU A N 1
ATOM 1617 C CA . LEU A 1 204 ? 65.018 16.712 -60.237 1.00 48.56 204 LEU A CA 1
ATOM 1618 C C . LEU A 1 204 ? 65.839 16.938 -58.955 1.00 48.56 204 LEU A C 1
ATOM 1620 O O . LEU A 1 204 ? 65.361 17.621 -58.054 1.00 48.56 204 LEU A O 1
ATOM 1624 N N . HIS A 1 205 ? 67.051 16.383 -58.840 1.00 48.84 205 HIS A N 1
ATOM 1625 C CA . HIS A 1 205 ? 67.960 16.739 -57.745 1.00 48.84 205 HIS A CA 1
ATOM 1626 C C . HIS A 1 205 ? 68.798 17.973 -58.136 1.00 48.84 205 HIS A C 1
ATOM 1628 O O . HIS A 1 205 ? 69.708 17.846 -58.960 1.00 48.84 205 HIS A O 1
ATOM 1634 N N . PRO A 1 206 ? 68.572 19.169 -57.554 1.00 46.84 206 PRO A N 1
ATOM 1635 C CA . PRO A 1 206 ? 69.442 20.313 -57.778 1.00 46.84 206 PRO A CA 1
ATOM 1636 C C . PRO A 1 206 ? 70.720 20.110 -56.954 1.00 46.84 206 PRO A C 1
ATOM 1638 O O . PRO A 1 206 ? 70.671 19.967 -55.734 1.00 46.84 206 PRO A O 1
ATOM 1641 N N . GLN A 1 207 ? 71.875 20.058 -57.615 1.00 48.19 207 GLN A N 1
ATOM 1642 C CA . GLN A 1 207 ? 73.174 20.153 -56.941 1.00 48.19 207 GLN A CA 1
ATOM 1643 C C . GLN A 1 207 ? 73.332 21.560 -56.322 1.00 48.19 207 GLN A C 1
ATOM 1645 O O . GLN A 1 207 ? 72.986 22.542 -56.985 1.00 48.19 207 GLN A O 1
ATOM 1650 N N . PRO A 1 208 ? 73.815 21.677 -55.070 1.00 42.00 208 PRO A N 1
ATOM 1651 C CA . PRO A 1 208 ? 73.980 22.954 -54.385 1.00 42.00 208 PRO A CA 1
ATOM 1652 C C . PRO A 1 208 ? 75.008 23.843 -55.092 1.00 42.00 208 PRO A C 1
ATOM 1654 O O . PRO A 1 208 ? 76.113 23.424 -55.427 1.00 42.00 208 PRO A O 1
ATOM 1657 N N . SER A 1 209 ? 74.616 25.094 -55.316 1.00 38.28 209 SER A N 1
ATOM 1658 C CA . SER A 1 209 ? 75.445 26.151 -55.879 1.00 38.28 209 SER A CA 1
ATOM 1659 C C . SER A 1 209 ? 76.457 26.648 -54.843 1.00 38.28 209 SER A C 1
ATOM 1661 O O . SER A 1 209 ? 76.128 27.513 -54.028 1.00 38.28 209 SER A O 1
ATOM 1663 N N . ASP A 1 210 ? 77.685 26.136 -54.889 1.00 37.25 210 ASP A N 1
ATOM 1664 C CA . ASP A 1 210 ? 78.816 26.792 -54.238 1.00 37.25 210 ASP A CA 1
ATOM 1665 C C . ASP A 1 210 ? 79.226 28.025 -55.047 1.00 37.25 210 ASP A C 1
ATOM 1667 O O . ASP A 1 210 ? 79.532 27.976 -56.242 1.00 37.25 210 ASP A O 1
ATOM 1671 N N . ALA A 1 211 ? 79.182 29.163 -54.364 1.00 41.28 211 ALA A N 1
ATOM 1672 C CA . ALA A 1 211 ? 79.636 30.436 -54.867 1.00 41.28 211 ALA A CA 1
ATOM 1673 C C . ALA A 1 211 ? 81.152 30.422 -55.122 1.00 41.28 211 ALA A C 1
ATOM 1675 O O . ALA A 1 211 ? 81.936 29.964 -54.293 1.00 41.28 211 ALA A O 1
ATOM 1676 N N . ASN A 1 212 ? 81.527 31.099 -56.209 1.00 38.62 212 ASN A N 1
ATOM 1677 C CA . ASN A 1 212 ? 82.843 31.677 -56.472 1.00 38.62 212 ASN A CA 1
ATOM 1678 C C . ASN A 1 212 ? 83.922 30.730 -57.035 1.00 38.62 212 ASN A C 1
ATOM 1680 O O . ASN A 1 212 ? 84.644 30.066 -56.294 1.00 38.62 212 ASN A O 1
ATOM 1684 N N . ARG A 1 213 ? 84.119 30.800 -58.359 1.00 36.69 213 ARG A N 1
ATOM 1685 C CA . ARG A 1 213 ? 85.427 31.099 -58.970 1.00 36.69 213 ARG A CA 1
ATOM 1686 C C . ARG A 1 213 ? 85.279 31.388 -60.464 1.00 36.69 213 ARG A C 1
ATOM 1688 O O . ARG A 1 213 ? 84.854 30.539 -61.241 1.00 36.69 213 ARG A O 1
ATOM 1695 N N . ASP A 1 214 ? 85.684 32.595 -60.839 1.00 38.19 214 ASP A N 1
ATOM 1696 C CA . ASP A 1 214 ? 86.173 32.921 -62.175 1.00 38.19 214 ASP A CA 1
ATOM 1697 C C . ASP A 1 214 ? 87.161 31.847 -62.670 1.00 38.19 214 ASP A C 1
ATOM 1699 O O . ASP A 1 214 ? 88.089 31.507 -61.936 1.00 38.19 214 ASP A O 1
ATOM 1703 N N . LEU A 1 215 ? 86.980 31.324 -63.892 1.00 36.09 215 LEU A N 1
ATOM 1704 C CA . LEU A 1 215 ? 87.891 31.473 -65.047 1.00 36.09 215 LEU A CA 1
ATOM 1705 C C . LEU A 1 215 ? 87.606 30.425 -66.152 1.00 36.09 215 LEU A C 1
ATOM 1707 O O . LEU A 1 215 ? 87.792 29.231 -65.957 1.00 36.09 215 LEU A O 1
ATOM 1711 N N . ARG A 1 216 ? 87.350 30.952 -67.357 1.00 31.05 216 ARG A N 1
ATOM 1712 C CA . ARG A 1 216 ? 87.547 30.386 -68.713 1.00 31.05 216 ARG A CA 1
ATOM 1713 C C . ARG A 1 216 ? 86.633 29.255 -69.242 1.00 31.05 216 ARG A C 1
ATOM 1715 O O . ARG A 1 216 ? 86.238 28.363 -68.504 1.00 31.05 216 ARG A O 1
ATOM 1722 N N . PRO A 1 217 ? 86.340 29.285 -70.564 1.00 49.06 217 PRO A N 1
ATOM 1723 C CA . PRO A 1 217 ? 85.496 28.310 -71.250 1.00 49.06 217 PRO A CA 1
ATOM 1724 C C . PRO A 1 217 ? 86.339 27.160 -71.814 1.00 49.06 217 PRO A C 1
ATOM 1726 O O . PRO A 1 217 ? 87.407 27.440 -72.345 1.00 49.06 217 PRO A O 1
ATOM 1729 N N . THR A 1 218 ? 85.847 25.916 -71.786 1.00 33.84 218 THR A N 1
ATOM 1730 C CA . THR A 1 218 ? 86.144 24.911 -72.830 1.00 33.84 218 THR A CA 1
ATOM 1731 C C . THR A 1 218 ? 85.286 23.646 -72.678 1.00 33.84 218 THR A C 1
ATOM 1733 O O . THR A 1 218 ? 85.331 22.989 -71.644 1.00 33.84 218 THR A O 1
ATOM 1736 N N . GLU A 1 219 ? 84.587 23.323 -73.773 1.00 35.12 219 GLU A N 1
ATOM 1737 C CA . GLU A 1 219 ? 84.288 21.984 -74.313 1.00 35.12 219 GLU A CA 1
ATOM 1738 C C . GLU A 1 219 ? 83.319 21.033 -73.569 1.00 35.12 219 GLU A C 1
ATOM 1740 O O . GLU A 1 219 ? 83.666 20.305 -72.642 1.00 35.12 219 GLU A O 1
ATOM 1745 N N . LEU A 1 220 ? 82.101 20.946 -74.122 1.00 46.69 220 LEU A N 1
ATOM 1746 C CA . LEU A 1 220 ? 81.272 19.732 -74.140 1.00 46.69 220 LEU A CA 1
ATOM 1747 C C . LEU A 1 220 ? 81.993 18.597 -74.900 1.00 46.69 220 LEU A C 1
ATOM 1749 O O . LEU A 1 220 ? 82.782 18.863 -75.805 1.00 46.69 220 LEU A O 1
ATOM 1753 N N . PRO A 1 221 ? 81.570 17.337 -74.698 1.00 41.94 221 PRO A N 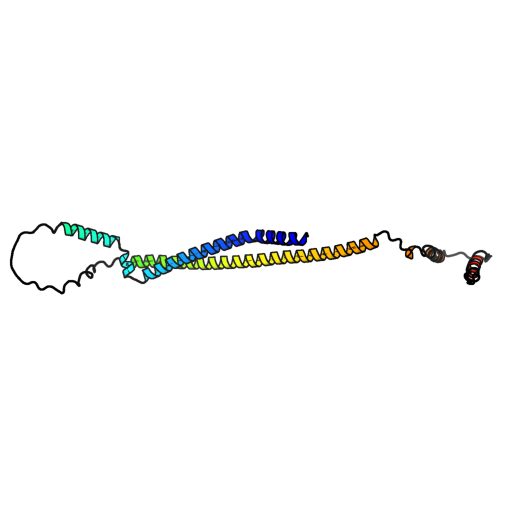1
ATOM 1754 C CA . PRO A 1 221 ? 80.922 16.722 -75.852 1.00 41.94 221 PRO A CA 1
ATOM 1755 C C . PRO A 1 221 ? 79.552 16.133 -75.505 1.00 41.94 221 PRO A C 1
ATOM 1757 O O . PRO A 1 221 ? 79.404 15.234 -74.676 1.00 41.94 221 PRO A O 1
ATOM 1760 N N . LEU A 1 222 ? 78.540 16.636 -76.219 1.00 51.75 222 LEU A N 1
ATOM 1761 C CA . LEU A 1 222 ? 77.280 15.944 -76.462 1.00 51.75 222 LEU A CA 1
ATOM 1762 C C . LEU A 1 222 ? 77.596 14.580 -77.089 1.00 51.75 222 LEU A C 1
ATOM 1764 O O . LEU A 1 222 ? 78.231 14.529 -78.140 1.00 51.75 222 LEU A O 1
ATOM 1768 N N . GLY A 1 223 ? 77.129 13.483 -76.494 1.00 44.44 223 GLY A N 1
ATOM 1769 C CA . GLY A 1 223 ? 77.366 12.168 -77.098 1.00 44.44 223 GLY A CA 1
ATOM 1770 C C . GLY A 1 223 ? 76.436 11.030 -76.698 1.00 44.44 223 GLY A C 1
ATOM 1771 O O . GLY A 1 223 ? 76.315 10.085 -77.467 1.00 44.44 223 GLY A O 1
ATOM 1772 N N . ILE A 1 224 ? 75.759 11.079 -75.544 1.00 48.72 224 ILE A N 1
ATOM 1773 C CA . ILE A 1 224 ? 75.099 9.860 -75.028 1.00 48.72 224 ILE A CA 1
ATOM 1774 C C . ILE A 1 224 ? 73.602 10.051 -74.743 1.00 48.72 224 ILE A C 1
ATOM 1776 O O . ILE A 1 224 ? 72.824 9.111 -74.873 1.00 48.72 224 ILE A O 1
ATOM 1780 N N . THR A 1 225 ? 73.141 11.274 -74.487 1.00 47.25 225 THR A N 1
ATOM 1781 C CA . THR A 1 225 ? 71.729 11.542 -74.161 1.00 47.25 225 THR A CA 1
ATOM 1782 C C . THR A 1 225 ? 70.814 11.695 -75.381 1.00 47.25 225 THR A C 1
ATOM 1784 O O . THR A 1 225 ? 69.624 11.410 -75.288 1.00 47.25 225 THR A O 1
ATOM 1787 N N . GLY A 1 226 ? 71.343 12.062 -76.554 1.00 43.78 226 GLY A N 1
ATOM 1788 C CA . GLY A 1 226 ? 70.536 12.214 -77.777 1.00 43.78 226 GLY A CA 1
ATOM 1789 C C . GLY A 1 226 ? 70.179 10.898 -78.485 1.00 43.78 226 GLY A C 1
ATOM 1790 O O . GLY A 1 226 ? 69.200 10.842 -79.227 1.00 43.78 226 GLY A O 1
ATOM 1791 N N . PHE A 1 227 ? 70.942 9.822 -78.260 1.00 47.91 227 PHE A N 1
ATOM 1792 C CA . PHE A 1 227 ? 70.814 8.587 -79.048 1.00 47.91 227 PHE A CA 1
ATOM 1793 C C . PHE A 1 227 ? 69.747 7.615 -78.511 1.00 47.91 227 PHE A C 1
ATOM 1795 O O . PHE A 1 227 ? 69.242 6.775 -79.257 1.00 47.91 227 PHE A O 1
ATOM 1802 N N . LEU A 1 228 ? 69.356 7.736 -77.235 1.00 48.75 228 LEU A N 1
ATOM 1803 C CA . LEU A 1 228 ? 68.339 6.860 -76.637 1.00 48.75 228 LEU A CA 1
ATOM 1804 C C . LEU A 1 228 ? 66.905 7.294 -76.980 1.00 48.75 228 LEU A C 1
ATOM 1806 O O . LEU A 1 228 ? 66.061 6.442 -77.256 1.00 48.75 228 LEU A O 1
ATOM 1810 N N . ILE A 1 229 ? 66.653 8.603 -77.074 1.00 52.81 229 ILE A N 1
ATOM 1811 C CA . ILE A 1 229 ? 65.316 9.147 -77.366 1.00 52.81 229 ILE A CA 1
ATOM 1812 C C . ILE A 1 229 ? 64.894 8.835 -78.815 1.00 52.81 229 ILE A C 1
ATOM 1814 O O . ILE A 1 229 ? 63.745 8.472 -79.069 1.00 52.81 229 ILE A O 1
ATOM 1818 N N . ALA A 1 230 ? 65.830 8.856 -79.771 1.00 47.50 230 ALA A N 1
ATOM 1819 C CA . ALA A 1 230 ? 65.537 8.521 -81.169 1.00 47.50 230 ALA A CA 1
ATOM 1820 C C . ALA A 1 230 ? 65.247 7.020 -81.394 1.00 47.50 230 ALA A C 1
ATOM 1822 O O . ALA A 1 230 ? 64.471 6.662 -82.282 1.00 47.50 230 ALA A O 1
ATOM 1823 N N . ARG A 1 231 ? 65.819 6.120 -80.578 1.00 50.72 231 ARG A N 1
ATOM 1824 C CA . ARG A 1 231 ? 65.630 4.665 -80.735 1.00 50.72 231 ARG A CA 1
ATOM 1825 C C . ARG A 1 231 ? 64.264 4.184 -80.233 1.00 50.72 231 ARG A C 1
ATOM 1827 O O . ARG A 1 231 ? 63.746 3.192 -80.745 1.00 50.72 231 ARG A O 1
ATOM 1834 N N . GLN A 1 232 ? 63.666 4.885 -79.271 1.00 53.22 232 GLN A N 1
ATOM 1835 C CA . GLN A 1 232 ? 62.365 4.517 -78.708 1.00 53.22 232 GLN A CA 1
ATOM 1836 C C . GLN A 1 232 ? 61.202 4.959 -79.608 1.00 53.22 232 GLN A C 1
ATOM 1838 O O . GLN A 1 232 ? 60.231 4.220 -79.757 1.00 53.22 232 GLN A O 1
ATOM 1843 N N . HIS A 1 233 ? 61.351 6.088 -80.310 1.00 47.81 233 HIS A N 1
ATOM 1844 C CA . HIS A 1 233 ? 60.348 6.577 -81.260 1.00 47.81 233 HIS A CA 1
ATOM 1845 C C . HIS A 1 233 ? 60.310 5.810 -82.594 1.00 47.81 233 HIS A C 1
ATOM 1847 O O . HIS A 1 233 ? 59.259 5.753 -83.227 1.00 47.81 233 HIS A O 1
ATOM 1853 N N . LEU A 1 234 ? 61.414 5.181 -83.025 1.00 47.44 234 LEU A N 1
ATOM 1854 C CA . LEU A 1 234 ? 61.441 4.432 -84.291 1.00 47.44 234 LEU A CA 1
ATOM 1855 C C . LEU A 1 234 ? 60.829 3.020 -84.180 1.00 47.44 234 LEU A C 1
ATOM 1857 O O . LEU A 1 234 ? 60.423 2.440 -85.185 1.00 47.44 234 LEU A O 1
ATOM 1861 N N . ARG A 1 235 ? 60.744 2.451 -82.967 1.00 48.66 235 ARG A N 1
ATOM 1862 C CA . ARG A 1 235 ? 60.233 1.084 -82.745 1.00 48.66 235 ARG A CA 1
ATOM 1863 C C . ARG A 1 235 ? 58.704 1.015 -82.652 1.00 48.66 235 ARG A C 1
ATOM 1865 O O . ARG A 1 235 ? 58.143 -0.052 -82.871 1.00 48.66 235 ARG A O 1
ATOM 1872 N N . SER A 1 236 ? 58.039 2.139 -82.377 1.00 50.41 236 SER A N 1
ATOM 1873 C CA . SER A 1 236 ? 56.574 2.262 -82.364 1.00 50.41 236 SER A CA 1
ATOM 1874 C C . SER A 1 236 ? 55.967 2.563 -83.742 1.00 50.41 236 SER A C 1
ATOM 1876 O O . SER A 1 236 ? 54.762 2.417 -83.910 1.00 50.41 236 SER A O 1
ATOM 1878 N N . ALA A 1 237 ? 56.782 2.921 -84.742 1.00 53.09 237 ALA A N 1
ATOM 1879 C CA . ALA A 1 237 ? 56.319 3.250 -86.095 1.00 53.09 237 ALA A CA 1
ATOM 1880 C C . ALA A 1 237 ? 56.412 2.089 -87.114 1.00 53.09 237 ALA A C 1
ATOM 1882 O O . ALA A 1 237 ? 55.954 2.248 -88.243 1.00 53.09 237 ALA A O 1
ATOM 1883 N N . LEU A 1 238 ? 56.988 0.930 -86.752 1.00 52.41 238 LEU A N 1
ATOM 1884 C CA . LEU A 1 238 ? 57.280 -0.169 -87.694 1.00 52.41 238 LEU A CA 1
ATOM 1885 C C . LEU A 1 238 ? 56.594 -1.510 -87.358 1.00 52.41 238 LEU A C 1
ATOM 1887 O O . LEU A 1 238 ? 57.175 -2.568 -87.587 1.00 52.41 238 LEU A O 1
ATOM 1891 N N . LEU A 1 239 ? 55.364 -1.495 -86.836 1.00 53.62 239 LEU A N 1
ATOM 1892 C CA . LEU A 1 239 ? 54.497 -2.683 -86.821 1.00 53.62 239 LEU A CA 1
ATOM 1893 C C . LEU A 1 239 ? 53.129 -2.335 -87.441 1.00 53.62 239 LEU A C 1
ATOM 1895 O O . LEU A 1 239 ? 52.270 -1.796 -86.744 1.00 53.62 239 LEU A O 1
ATOM 1899 N N . PRO A 1 240 ? 52.890 -2.609 -88.739 1.00 51.22 240 PRO A N 1
ATOM 1900 C CA . PRO A 1 240 ? 51.541 -2.605 -89.278 1.00 51.22 240 PRO A CA 1
ATOM 1901 C C . PRO A 1 240 ? 50.827 -3.919 -88.940 1.00 51.22 240 PRO A C 1
ATOM 1903 O O . PRO A 1 240 ? 51.389 -5.011 -89.027 1.00 51.22 240 PRO A O 1
ATOM 1906 N N . ALA A 1 241 ? 49.555 -3.783 -88.579 1.00 53.03 241 ALA A N 1
ATOM 1907 C CA . ALA A 1 241 ? 48.591 -4.861 -88.459 1.00 53.03 241 ALA A CA 1
ATOM 1908 C C . ALA A 1 241 ? 48.438 -5.645 -89.777 1.00 53.03 241 ALA A C 1
ATOM 1910 O O . ALA A 1 241 ? 48.194 -5.060 -90.828 1.00 53.03 241 ALA A O 1
ATOM 1911 N N . SER A 1 242 ? 48.518 -6.972 -89.702 1.00 44.44 242 SER A N 1
ATOM 1912 C CA . SER A 1 242 ? 47.873 -7.932 -90.609 1.00 44.44 242 SER A CA 1
ATOM 1913 C C . SER A 1 242 ? 47.978 -9.289 -89.906 1.00 44.44 242 SER A C 1
ATOM 1915 O O . SER A 1 242 ? 49.061 -9.683 -89.497 1.00 44.44 242 SER A O 1
ATOM 1917 N N . GLY A 1 243 ? 46.902 -9.987 -89.573 1.00 47.12 243 GLY A N 1
ATOM 1918 C CA . GLY A 1 243 ? 45.846 -10.355 -90.502 1.00 47.12 243 GLY A CA 1
ATOM 1919 C C . GLY A 1 243 ? 45.945 -11.865 -90.684 1.00 47.12 243 GLY A C 1
ATOM 1920 O O . GLY A 1 243 ? 46.717 -12.361 -91.491 1.00 47.12 243 GLY A O 1
ATOM 1921 N N . ASN A 1 244 ? 45.193 -12.552 -89.834 1.00 44.22 244 ASN A N 1
ATOM 1922 C CA . ASN A 1 244 ? 45.004 -13.992 -89.712 1.00 44.22 244 ASN A CA 1
ATOM 1923 C C . ASN A 1 244 ? 44.802 -14.700 -91.074 1.00 44.22 244 ASN A C 1
ATOM 1925 O O . ASN A 1 244 ? 43.869 -14.342 -91.797 1.00 44.22 244 ASN A O 1
ATOM 1929 N N . ARG A 1 245 ? 45.609 -15.725 -91.379 1.00 45.50 245 ARG A N 1
ATOM 1930 C CA . ARG A 1 245 ? 45.248 -16.935 -92.144 1.00 45.50 245 ARG A CA 1
ATOM 1931 C C . ARG A 1 245 ? 46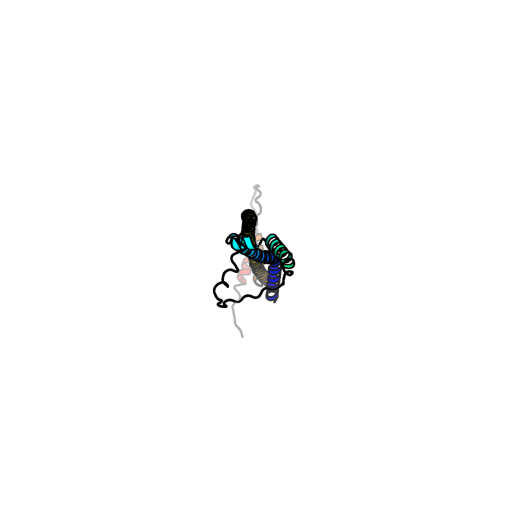.176 -18.078 -91.761 1.00 45.50 245 ARG A C 1
ATOM 1933 O O . ARG A 1 245 ? 47.395 -17.821 -91.677 1.00 45.50 245 ARG A O 1
#

Sequence (245 aa):
MLEKEAYPALDELTSKISTLNLERVRQIKSRLVTISGRVQKVRDELEHLLDDDMDMAEMYLTDKLAQQLEETSSRDELDNNAFESDDERDEDSKSKARRSYESSSGFKPNIEELEMLLEAYFTQVGGTLNKLSTLREYVDDTEDYINIMLDDKQNQLLQMGVMLSTASLVLNAGIVVSGVFGMNIDIELFNSGQLQFLETVIVLHPQPSDANRDLRPTELPLGITGFLIARQHLRSALLPASGNR

InterPro domains:
  IPR039204 Magnesium transporter MRS2-like [PF22099] (7-70)
  IPR039204 Magnesium transporter MRS2-like [PF22099] (108-152)
  IPR039204 Magnesium transporter MRS2-like [PTHR13890] (2-200)
  IPR039204 Magnesium transporter MRS2-like [cd12823] (2-192)

pLDDT: mean 70.82, std 20.29, range [31.05, 96.62]